Protein AF-A0A3R9VFJ0-F1 (afdb_monomer_lite)

Sequence (210 aa):
MTQPAAAETGGPAPVPAGSPEPDPDGTTTRTDESHAVPMAVGMVMALTGASARTARAIVSATAATAGLSVPEVAHTLVTRGLPVTGRVGRALRQSVRLARSTPGGAPVPVLRLAPDRGYTAKVLDRFLACHAVAATTPSDEEAQRALDDAAYTLCVLMARRTPKEAVRAARRYLAATQAPDPGPGRDPGRAAEPASAPAPAPAPVSAPRP

Secondary structure (DSSP, 8-state):
---------------------------HHHHHHHHHHHHHHHHHHHHH---HHHHHHHHHHHHHHHT--HHHHHHHHHHH-SS--SHHHHHHHHHHHHHHH---S--------PPPHHHHHHHHHHHHHHHHHHHH-TT-HHHHHHHHHHHHHHHHHTT-SSHHHHHHHHHHHHHTT-SPP--S---S--------PPPPPPP-------

Foldseek 3Di:
DDDDDDDDDDDDDDDDDDPPDPPPPPDPVVVVLVVLLVVQLVLQCVVQVDDSVLSNVLLCQLCVQLVHDSSVLSSQCVPVPPPPPDSSNVSSVVSSVVSVVDPDDDDPPPVPCQDDLVVLVVLLVQLVVLVVVCVVPVPPPVSVVSNVVSLVVLCVNQVHPGSVVSSVSSVVSNVVVVPDPPPPDPDPPDDDDDDDDDDDDDDDDDDDDD

pLDDT: mean 74.46, std 18.93, range [37.84, 98.25]

Structure (mmCIF, N/CA/C/O backbone):
data_AF-A0A3R9VFJ0-F1
#
_entry.id   AF-A0A3R9VFJ0-F1
#
loop_
_atom_site.group_PDB
_atom_site.id
_atom_site.type_symbol
_atom_site.label_atom_id
_atom_site.label_alt_id
_atom_site.label_comp_id
_atom_site.label_asym_id
_atom_site.label_entity_id
_atom_site.label_seq_id
_atom_site.pdbx_PDB_ins_code
_atom_site.Cartn_x
_atom_site.Cartn_y
_atom_site.Cartn_z
_atom_site.occupancy
_atom_site.B_iso_or_equiv
_atom_site.auth_seq_id
_atom_site.auth_comp_id
_atom_site.auth_asym_id
_atom_site.auth_atom_id
_atom_site.pdbx_PDB_model_num
ATOM 1 N N . MET A 1 1 ? 17.866 55.057 82.221 1.00 48.56 1 MET A N 1
ATOM 2 C CA . MET A 1 1 ? 17.294 55.446 80.916 1.00 48.56 1 MET A CA 1
ATOM 3 C C . MET A 1 1 ? 16.173 54.454 80.617 1.00 48.56 1 MET A C 1
ATOM 5 O O . MET A 1 1 ? 16.473 53.315 80.315 1.00 48.56 1 MET A O 1
ATOM 9 N N . THR A 1 2 ? 14.967 54.682 81.143 1.00 50.06 2 THR A N 1
ATOM 10 C CA . THR A 1 2 ? 13.848 55.427 80.516 1.00 50.06 2 THR A CA 1
ATOM 11 C C . THR A 1 2 ? 12.911 54.473 79.752 1.00 50.06 2 THR A C 1
ATOM 13 O O . THR A 1 2 ? 13.185 54.101 78.620 1.00 50.06 2 THR A O 1
ATOM 16 N N . GLN A 1 3 ? 11.815 54.077 80.416 1.00 56.06 3 GLN A N 1
ATOM 17 C CA . GLN A 1 3 ? 10.490 53.778 79.820 1.00 56.06 3 GLN A CA 1
ATOM 18 C C . GLN A 1 3 ? 9.937 55.064 79.134 1.00 56.06 3 GLN A C 1
ATOM 20 O O . GLN A 1 3 ? 10.464 56.116 79.506 1.00 56.06 3 GLN A O 1
ATOM 25 N N . PRO A 1 4 ? 8.879 55.097 78.269 1.00 67.94 4 PRO A N 1
ATOM 26 C CA . PRO A 1 4 ? 7.647 54.274 78.336 1.00 67.94 4 PRO A CA 1
ATOM 27 C C . PRO A 1 4 ? 6.862 54.019 77.003 1.00 67.94 4 PRO A C 1
ATOM 29 O O . PRO A 1 4 ? 7.275 54.462 75.940 1.00 67.94 4 PRO A O 1
ATOM 32 N N . ALA A 1 5 ? 5.676 53.386 77.155 1.00 48.16 5 ALA A N 1
ATOM 33 C CA . ALA A 1 5 ? 4.382 53.630 76.461 1.00 48.16 5 ALA A CA 1
ATOM 34 C C . ALA A 1 5 ? 4.267 53.344 74.938 1.00 48.16 5 ALA A C 1
ATOM 36 O O . ALA A 1 5 ? 5.236 53.448 74.210 1.00 48.16 5 ALA A O 1
ATOM 37 N N . ALA A 1 6 ? 3.132 52.978 74.333 1.00 50.66 6 ALA A N 1
ATOM 38 C CA . ALA A 1 6 ? 1.708 52.921 74.685 1.00 50.66 6 ALA A CA 1
ATOM 39 C C . ALA A 1 6 ? 1.073 51.820 73.791 1.00 50.66 6 ALA A C 1
ATOM 41 O O . ALA A 1 6 ? 1.537 51.596 72.678 1.00 50.66 6 ALA A O 1
ATOM 42 N N . ALA A 1 7 ? 0.189 50.960 74.299 1.00 50.66 7 ALA A N 1
ATOM 43 C CA . ALA A 1 7 ? -1.266 51.051 74.124 1.00 50.66 7 ALA A CA 1
ATOM 44 C C . ALA A 1 7 ? -1.720 51.420 72.701 1.00 50.66 7 ALA A C 1
ATOM 46 O O . ALA A 1 7 ? -1.638 52.585 72.346 1.00 50.66 7 ALA A O 1
ATOM 47 N N . GLU A 1 8 ? -2.310 50.466 71.971 1.00 52.78 8 GLU A N 1
ATOM 48 C CA . GLU A 1 8 ? -3.532 50.739 71.208 1.00 52.78 8 GLU A CA 1
ATOM 49 C C . GLU A 1 8 ? -4.461 49.522 71.175 1.00 52.78 8 GLU A C 1
ATOM 51 O O . GLU A 1 8 ? -4.081 48.372 70.953 1.00 52.78 8 GLU A O 1
ATOM 56 N N . THR A 1 9 ? -5.705 49.859 71.469 1.00 54.72 9 THR A N 1
ATOM 57 C CA . THR A 1 9 ? -6.919 49.068 71.535 1.00 54.72 9 THR A CA 1
ATOM 58 C C . THR A 1 9 ? -7.467 48.896 70.120 1.00 54.72 9 THR A C 1
ATOM 60 O O . THR A 1 9 ? -7.713 49.886 69.441 1.00 54.72 9 THR A O 1
ATOM 63 N N . GLY A 1 10 ? -7.726 47.666 69.680 1.00 57.19 10 GLY A N 1
ATOM 64 C CA . GLY A 1 10 ? -8.420 47.397 68.418 1.00 57.19 10 GLY A CA 1
ATOM 65 C C . GLY A 1 10 ? -9.289 46.158 68.560 1.00 57.19 10 GLY A C 1
ATOM 66 O O . GLY A 1 10 ? -8.779 45.043 68.548 1.00 57.19 10 GLY A O 1
ATOM 67 N N . GLY A 1 11 ? -10.587 46.362 68.789 1.00 56.41 11 GLY A N 1
ATOM 68 C CA . GLY A 1 11 ? -11.561 45.294 69.009 1.00 56.41 11 GLY A CA 1
ATOM 69 C C . GLY A 1 11 ? -11.794 44.392 67.785 1.00 56.41 11 GLY A C 1
ATOM 70 O O . GLY A 1 11 ? -11.391 44.729 66.671 1.00 56.41 11 GLY A O 1
ATOM 71 N N . PRO A 1 12 ? -12.468 43.243 67.975 1.00 61.03 12 PRO A N 1
ATOM 72 C CA . PRO A 1 12 ? -12.798 42.328 66.890 1.00 61.03 12 PRO A CA 1
ATOM 73 C C . PRO A 1 12 ? -13.878 42.934 65.984 1.00 61.03 12 PRO A C 1
ATOM 75 O O . PRO A 1 12 ? -15.031 43.094 66.386 1.00 61.03 12 PRO A O 1
ATOM 78 N N . ALA A 1 13 ? -13.496 43.267 64.752 1.00 55.44 13 ALA A N 1
ATOM 79 C CA . ALA A 1 13 ? -14.432 43.598 63.686 1.00 55.44 13 ALA A CA 1
ATOM 80 C C . ALA A 1 13 ? -15.029 42.308 63.077 1.00 55.44 13 ALA A C 1
ATOM 82 O O . ALA A 1 13 ? -14.357 41.275 63.029 1.00 55.44 13 ALA A O 1
ATOM 83 N N . PRO A 1 14 ? -16.300 42.355 62.645 1.00 60.31 14 PRO A N 1
ATOM 84 C CA . PRO A 1 14 ? -17.112 41.184 62.349 1.00 60.31 14 PRO A CA 1
ATOM 85 C C . PRO A 1 14 ? -16.726 40.483 61.044 1.00 60.31 14 PRO A C 1
ATOM 87 O O . PRO A 1 14 ? -16.367 41.103 60.047 1.00 60.31 14 PRO A O 1
ATOM 90 N N . VAL A 1 15 ? -16.896 39.163 61.081 1.00 59.97 15 VAL A N 1
ATOM 91 C CA . VAL A 1 15 ? -17.002 38.239 59.947 1.00 59.97 15 VAL A CA 1
ATOM 92 C C . VAL A 1 15 ? -17.854 38.824 58.811 1.00 59.97 15 VAL A C 1
ATOM 94 O O . VAL A 1 15 ? -19.032 39.110 59.032 1.00 59.97 15 VAL A O 1
ATOM 97 N N . PRO A 1 16 ? -17.342 38.871 57.572 1.00 59.44 16 PRO A N 1
ATOM 98 C CA . PRO A 1 16 ? -18.165 38.655 56.401 1.00 59.44 16 PRO A CA 1
ATOM 99 C C . PRO A 1 16 ? -18.181 37.158 56.083 1.00 59.44 16 PRO A C 1
ATOM 101 O O . PRO A 1 16 ? -17.176 36.546 55.720 1.00 59.44 16 PRO A O 1
ATOM 104 N N . ALA A 1 17 ? -19.368 36.587 56.267 1.00 54.91 17 ALA A N 1
ATOM 105 C CA . ALA A 1 17 ? -19.789 35.331 55.680 1.00 54.91 17 ALA A CA 1
ATOM 106 C C . ALA A 1 17 ? -19.496 35.298 54.172 1.00 54.91 17 ALA A C 1
ATOM 108 O O . ALA A 1 17 ? -19.591 36.319 53.490 1.00 54.91 17 ALA A O 1
ATOM 109 N N . GLY A 1 18 ? -19.202 34.104 53.661 1.00 46.88 18 GLY A N 1
ATOM 110 C CA . GLY A 1 18 ? -19.127 33.855 52.225 1.00 46.88 18 GLY A CA 1
ATOM 111 C C . GLY A 1 18 ? -17.820 33.225 51.771 1.00 46.88 18 GLY A C 1
ATOM 112 O O . GLY A 1 18 ? -17.218 33.685 50.805 1.00 46.88 18 GLY A O 1
ATOM 113 N N . SER A 1 19 ? -17.390 32.133 52.409 1.00 46.66 19 SER A N 1
ATOM 114 C CA . SER A 1 19 ? -16.756 31.091 51.601 1.00 46.66 19 SER A CA 1
ATOM 115 C C . SER A 1 19 ? -17.804 30.646 50.576 1.00 46.66 19 SER A C 1
ATOM 117 O O . SER A 1 19 ? -18.921 30.343 50.997 1.00 46.66 19 SER A O 1
ATOM 119 N N . PRO A 1 20 ? -17.512 30.638 49.265 1.00 54.94 20 PRO A N 1
ATOM 120 C CA . PRO A 1 20 ? -18.388 29.970 48.322 1.00 54.94 20 PRO A CA 1
ATOM 121 C C . PRO A 1 20 ? -18.391 28.492 48.708 1.00 54.94 20 PRO A C 1
ATOM 123 O O . PRO A 1 20 ? -17.398 27.787 48.522 1.00 54.94 20 PRO A O 1
ATOM 126 N N . GLU A 1 21 ? -19.486 28.055 49.327 1.00 48.69 21 GLU A N 1
ATOM 127 C CA . GLU A 1 21 ? -19.846 26.647 49.354 1.00 48.69 21 GLU A CA 1
ATOM 128 C C . GLU A 1 21 ? -19.760 26.150 47.905 1.00 48.69 21 GLU A C 1
ATOM 130 O O . GLU A 1 21 ? -20.371 26.756 47.019 1.00 48.69 21 GLU A O 1
ATOM 135 N N . PRO A 1 22 ? -18.963 25.112 47.611 1.00 59.72 22 PRO A N 1
ATOM 136 C CA . PRO A 1 22 ? -19.085 24.440 46.336 1.00 59.72 22 PRO A CA 1
ATOM 137 C C . PRO A 1 22 ? -20.481 23.825 46.299 1.00 59.72 22 PRO A C 1
ATOM 139 O O . PRO A 1 22 ? -20.759 22.897 47.056 1.00 59.72 22 PRO A O 1
ATOM 142 N N . ASP A 1 23 ? -21.340 24.375 45.440 1.00 49.53 23 ASP A N 1
ATOM 143 C CA . ASP A 1 23 ? -22.635 23.805 45.077 1.00 49.53 23 ASP A CA 1
ATOM 144 C C . ASP A 1 23 ? -22.501 22.275 44.926 1.00 49.53 23 ASP A C 1
ATOM 146 O O . ASP A 1 23 ? -21.782 21.810 44.032 1.00 49.53 23 ASP A O 1
ATOM 150 N N . PRO A 1 24 ? -23.162 21.465 45.774 1.00 60.94 24 PRO A N 1
ATOM 151 C CA . PRO A 1 24 ? -23.174 20.013 45.624 1.00 60.94 24 PRO A CA 1
ATOM 152 C C . PRO A 1 24 ? -24.116 19.548 44.498 1.00 60.94 24 PRO A C 1
ATOM 154 O O . PRO A 1 24 ? -24.193 18.350 44.215 1.00 60.94 24 PRO A O 1
ATOM 157 N N . ASP A 1 25 ? -24.782 20.470 43.799 1.00 44.66 25 ASP A N 1
ATOM 158 C CA . ASP A 1 25 ? -25.717 20.167 42.718 1.00 44.66 25 ASP A CA 1
ATOM 159 C C . ASP A 1 25 ? -25.021 20.019 41.355 1.00 44.66 25 ASP A C 1
ATOM 161 O O . ASP A 1 25 ? -25.136 20.841 40.445 1.00 44.66 25 ASP A O 1
ATOM 165 N N . GLY A 1 26 ? -24.297 18.900 41.246 1.00 52.97 26 GLY A N 1
ATOM 166 C CA . GLY A 1 26 ? -24.123 17.960 40.121 1.00 52.97 26 GLY A CA 1
ATOM 167 C C . GLY A 1 26 ? -24.659 18.244 38.706 1.00 52.97 26 GLY A C 1
ATOM 168 O O . GLY A 1 26 ? -25.062 17.294 38.032 1.00 52.97 26 GLY A O 1
ATOM 169 N N . THR A 1 27 ? -24.660 19.481 38.208 1.00 46.84 27 THR A N 1
ATOM 170 C CA . THR A 1 27 ? -25.335 19.816 36.938 1.00 46.84 27 THR A CA 1
ATOM 171 C C . THR A 1 27 ? -24.394 20.359 35.860 1.00 46.84 27 THR A C 1
ATOM 173 O O . THR A 1 27 ? -24.735 20.320 34.680 1.00 46.84 27 THR A O 1
ATOM 176 N N . THR A 1 28 ? -23.171 20.775 36.202 1.00 49.16 28 THR A N 1
ATOM 177 C CA . THR A 1 28 ? -22.190 21.257 35.209 1.00 49.16 28 THR A CA 1
ATOM 178 C C . THR A 1 28 ? -21.452 20.133 34.478 1.00 49.16 28 THR A C 1
ATOM 180 O O . THR A 1 28 ? -21.031 20.328 33.340 1.00 49.16 28 THR A O 1
ATOM 183 N N . THR A 1 29 ? -21.362 18.929 35.048 1.00 53.34 29 THR A N 1
ATOM 184 C CA . THR A 1 29 ? -20.738 17.767 34.385 1.00 53.34 29 THR A CA 1
ATOM 185 C C . THR A 1 29 ? -21.619 17.152 33.297 1.00 53.34 29 THR A C 1
ATOM 187 O O . THR A 1 29 ? -21.110 16.613 32.316 1.00 53.34 29 THR A O 1
ATOM 190 N N . ARG A 1 30 ? -22.949 17.265 33.411 1.00 50.62 30 ARG A N 1
ATOM 191 C CA . ARG A 1 30 ? -23.882 16.548 32.527 1.00 50.62 30 ARG A CA 1
ATOM 192 C C . ARG A 1 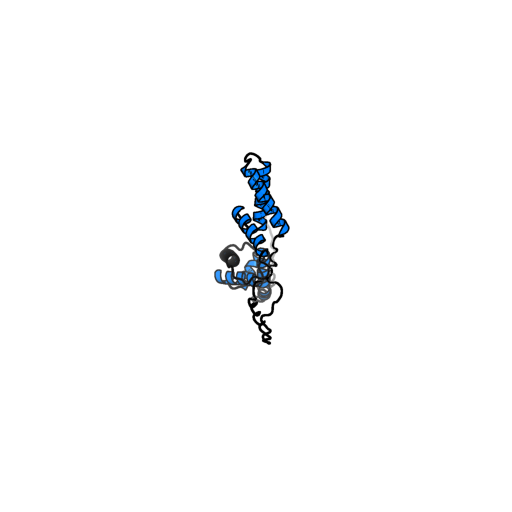30 ? -23.865 17.052 31.083 1.00 50.62 30 ARG A C 1
ATOM 194 O O . ARG A 1 30 ? -24.036 16.268 30.151 1.00 50.62 30 ARG A O 1
ATOM 201 N N . THR A 1 31 ? -23.659 18.351 30.889 1.00 53.34 31 THR A N 1
ATOM 202 C CA . THR A 1 31 ? -23.607 18.955 29.549 1.00 53.34 31 THR A CA 1
ATOM 203 C C . THR A 1 31 ? -22.264 18.675 28.871 1.00 53.34 31 THR A C 1
ATOM 205 O O . THR A 1 31 ? -22.230 18.444 27.663 1.00 53.34 31 THR A O 1
ATOM 208 N N . ASP A 1 32 ? -21.176 18.601 29.645 1.00 59.62 32 ASP A N 1
ATOM 209 C CA . ASP A 1 32 ? -19.831 18.293 29.142 1.00 59.62 32 ASP A CA 1
ATOM 210 C C . ASP A 1 32 ? -19.709 16.812 28.715 1.00 59.62 32 ASP A C 1
ATOM 212 O O . ASP A 1 32 ? -19.216 16.487 27.631 1.00 59.62 32 ASP A O 1
ATOM 216 N N . GLU A 1 33 ? -20.312 15.891 29.480 1.00 62.66 33 GLU A N 1
ATOM 217 C CA . GLU A 1 33 ? -20.389 14.465 29.119 1.00 62.66 33 GLU A CA 1
ATOM 218 C C . GLU A 1 33 ? -21.154 14.211 27.810 1.00 62.66 33 GLU A C 1
ATOM 220 O O . GLU A 1 33 ? -20.795 13.317 27.035 1.00 62.66 33 GLU A O 1
ATOM 225 N N . SER A 1 34 ? -22.179 15.024 27.531 1.00 73.50 34 SER A N 1
ATOM 226 C CA . SER A 1 34 ? -23.024 14.893 26.338 1.00 73.50 34 SER A CA 1
ATOM 227 C C . SER A 1 34 ? -22.254 15.190 25.039 1.00 73.50 34 SER A C 1
ATOM 229 O O . SER A 1 34 ? -22.509 14.581 23.996 1.00 73.50 34 SER A O 1
ATOM 231 N N . HIS A 1 35 ? -21.245 16.066 25.101 1.00 83.31 35 HIS A N 1
ATOM 232 C CA . HIS A 1 35 ? -20.381 16.403 23.963 1.00 83.31 35 HIS A CA 1
ATOM 233 C C . HIS A 1 35 ? -19.084 15.581 23.908 1.00 83.31 35 HIS A C 1
ATOM 235 O O . HIS A 1 35 ? -18.479 15.457 22.836 1.00 83.31 35 HIS A O 1
ATOM 241 N N . ALA A 1 36 ? -18.680 14.950 25.012 1.00 87.31 36 ALA A N 1
ATOM 242 C CA . ALA A 1 36 ? -17.445 14.174 25.082 1.00 87.31 36 ALA A CA 1
ATOM 243 C C . ALA A 1 36 ? -17.421 12.996 24.092 1.00 87.31 36 ALA A C 1
ATOM 245 O O . ALA A 1 36 ? -16.428 12.784 23.395 1.00 87.31 36 ALA A O 1
ATOM 246 N N . VAL A 1 37 ? -18.519 12.239 23.977 1.00 88.19 37 VAL A N 1
ATOM 247 C CA . VAL A 1 37 ? -18.609 11.069 23.081 1.00 88.19 37 VAL A CA 1
ATOM 248 C C . VAL A 1 37 ? -18.442 11.439 21.600 1.00 88.19 37 VAL A C 1
ATOM 250 O O . VAL A 1 37 ? -17.581 10.840 20.947 1.00 88.19 37 VAL A O 1
ATOM 253 N N . PRO A 1 38 ? -19.197 12.397 21.025 1.00 91.81 38 PRO A N 1
ATOM 254 C CA . PRO A 1 38 ? -18.993 12.787 19.632 1.00 91.81 38 PRO A CA 1
ATOM 255 C C . PRO A 1 38 ? -17.597 13.378 19.373 1.00 91.81 38 PRO A C 1
ATOM 257 O O . PRO A 1 38 ? -17.013 13.075 18.331 1.00 91.81 38 PRO A O 1
ATOM 260 N N . MET A 1 39 ? -17.014 14.128 20.317 1.00 89.12 39 MET A N 1
ATOM 261 C CA . MET A 1 39 ? -15.645 14.647 20.186 1.00 89.12 39 MET A CA 1
ATOM 262 C C . MET A 1 39 ? -14.587 13.538 20.203 1.00 89.12 39 MET A C 1
ATOM 264 O O . MET A 1 39 ? -13.715 13.502 19.333 1.00 89.12 39 MET A O 1
ATOM 268 N N . ALA A 1 40 ? -14.694 12.577 21.124 1.00 88.81 40 ALA A N 1
ATOM 269 C CA . ALA A 1 40 ? -13.799 11.424 21.182 1.00 88.81 40 ALA A CA 1
ATOM 270 C C . ALA A 1 40 ? -13.891 10.564 19.911 1.00 88.81 40 ALA A C 1
ATOM 272 O O . ALA A 1 40 ? -12.871 10.126 19.377 1.00 88.81 40 ALA A O 1
ATOM 273 N N . VAL A 1 41 ? -15.102 10.362 19.379 1.00 90.00 41 VAL A N 1
ATOM 274 C CA . VAL A 1 41 ? -15.313 9.690 18.088 1.00 90.00 41 VAL A CA 1
ATOM 275 C C . VAL A 1 41 ? -14.619 10.461 16.962 1.00 90.00 41 VAL A C 1
ATOM 277 O O . VAL A 1 41 ? -13.901 9.843 16.177 1.00 90.00 41 VAL A O 1
ATOM 280 N N . GLY A 1 42 ? -14.763 11.789 16.912 1.00 87.50 42 GLY A N 1
ATOM 281 C CA . GLY A 1 42 ? -14.086 12.648 15.935 1.00 87.50 42 GLY A CA 1
ATOM 282 C C . GLY A 1 42 ? -12.558 12.555 16.003 1.00 87.50 42 GLY A C 1
ATOM 283 O O . GLY A 1 42 ? -11.907 12.372 14.974 1.00 87.50 42 GLY A O 1
ATOM 284 N N . MET A 1 43 ? -11.977 12.574 17.205 1.00 89.44 43 MET A N 1
ATOM 285 C CA . MET A 1 43 ? -10.534 12.384 17.406 1.00 89.44 43 MET A CA 1
ATOM 286 C C . MET A 1 43 ? -10.055 11.013 16.913 1.00 89.44 43 MET A C 1
ATOM 288 O O . MET A 1 43 ? -9.048 10.914 16.210 1.00 89.44 43 MET A O 1
ATOM 292 N N . VAL A 1 44 ? -10.787 9.941 17.234 1.00 84.81 44 VAL A N 1
ATOM 293 C CA . VAL A 1 44 ? -10.450 8.588 16.764 1.00 84.81 44 VAL A CA 1
ATOM 294 C C . VAL A 1 44 ? -10.546 8.502 15.240 1.00 84.81 44 VAL A C 1
ATOM 296 O O . VAL A 1 44 ? -9.670 7.898 14.619 1.00 84.81 44 VAL A O 1
ATOM 299 N N . MET A 1 45 ? -11.552 9.124 14.618 1.00 91.06 45 MET A N 1
ATOM 300 C CA . MET A 1 45 ? -11.664 9.198 13.156 1.00 91.06 45 MET A CA 1
ATOM 301 C C . MET A 1 45 ? -10.454 9.900 12.535 1.00 91.06 45 MET A C 1
ATOM 303 O O . MET A 1 45 ? -9.827 9.329 11.645 1.00 91.06 45 MET A O 1
ATOM 307 N N . ALA A 1 46 ? -10.081 11.081 13.038 1.00 81.06 46 ALA A N 1
ATOM 308 C CA . ALA A 1 46 ? -8.951 11.855 12.522 1.00 81.06 46 ALA A CA 1
ATOM 309 C C . ALA A 1 46 ? -7.627 11.072 12.573 1.00 81.06 46 ALA A C 1
ATOM 311 O O . ALA A 1 46 ? -6.825 11.134 11.646 1.00 81.06 46 ALA A O 1
ATOM 312 N N . LEU A 1 47 ? -7.417 10.280 13.626 1.00 80.38 47 LEU A N 1
ATOM 313 C CA . LEU A 1 47 ? -6.173 9.531 13.830 1.00 80.38 47 LEU A CA 1
ATOM 314 C C . LEU A 1 47 ? -6.114 8.190 13.097 1.00 80.38 47 LEU A C 1
ATOM 316 O O . LEU A 1 47 ? -5.032 7.655 12.850 1.00 80.38 47 LEU A O 1
ATOM 320 N N . THR A 1 48 ? -7.267 7.593 12.807 1.00 77.94 48 THR A N 1
ATOM 321 C CA . THR A 1 48 ? -7.327 6.242 12.235 1.00 77.94 48 THR A CA 1
ATOM 322 C C . THR A 1 48 ? -7.779 6.216 10.783 1.00 77.94 48 THR A C 1
ATOM 324 O O . THR A 1 48 ? -7.583 5.190 10.134 1.00 77.94 48 THR A O 1
ATOM 327 N N . GLY A 1 49 ? -8.384 7.298 10.282 1.00 77.62 49 GLY A N 1
ATOM 328 C CA . GLY A 1 49 ? -9.079 7.330 8.994 1.00 77.62 49 GLY A CA 1
ATOM 329 C C . GLY A 1 49 ? -10.346 6.464 8.967 1.00 77.62 49 GLY A C 1
ATOM 330 O O . GLY A 1 49 ? -10.868 6.170 7.895 1.00 77.62 49 GLY A O 1
ATOM 331 N N . ALA A 1 50 ? -10.821 5.994 10.125 1.00 80.31 50 ALA A N 1
ATOM 332 C CA . ALA A 1 50 ? -11.962 5.094 10.208 1.00 80.31 50 ALA A CA 1
ATOM 333 C C . ALA A 1 50 ? -13.301 5.843 10.106 1.00 80.31 50 ALA A C 1
ATOM 335 O O . ALA A 1 50 ? -13.404 7.029 10.414 1.00 80.31 50 ALA A O 1
ATOM 336 N N . SER A 1 51 ? -14.361 5.124 9.722 1.00 83.12 51 SER A N 1
ATOM 337 C CA . SER A 1 51 ? -15.725 5.668 9.733 1.00 83.12 51 SER A CA 1
ATOM 338 C C . SER A 1 51 ? -16.201 5.988 11.157 1.00 83.12 51 SER A C 1
ATOM 340 O O . SER A 1 51 ? -15.751 5.360 12.117 1.00 83.12 51 SER A O 1
ATOM 342 N N . ALA A 1 52 ? -17.193 6.874 11.305 1.00 84.38 52 ALA A N 1
ATOM 343 C CA . ALA A 1 52 ? -17.809 7.175 12.603 1.00 84.38 52 ALA A CA 1
ATOM 344 C C . ALA A 1 52 ? -18.355 5.923 13.315 1.00 84.38 52 ALA A C 1
ATOM 346 O O . ALA A 1 52 ? -18.248 5.801 14.534 1.00 84.38 52 ALA A O 1
ATOM 347 N N . ARG A 1 53 ? -18.898 4.954 12.561 1.00 82.62 53 ARG A N 1
ATOM 348 C CA . ARG A 1 53 ? -19.379 3.674 13.109 1.00 82.62 53 ARG A CA 1
ATOM 349 C C . ARG A 1 53 ? -18.227 2.855 13.693 1.00 82.62 53 ARG A C 1
ATOM 351 O O . ARG A 1 53 ? -18.335 2.357 14.809 1.00 82.62 53 ARG A O 1
ATOM 358 N N . THR A 1 54 ? -17.120 2.749 12.961 1.00 78.06 54 THR A N 1
ATOM 359 C CA . THR A 1 54 ? -15.913 2.042 13.411 1.00 78.06 54 THR A CA 1
ATOM 360 C C . THR A 1 54 ? -15.268 2.748 14.601 1.00 78.06 54 THR A C 1
ATOM 362 O O . THR A 1 54 ? -14.880 2.092 15.561 1.00 78.06 54 THR A O 1
ATOM 365 N N . ALA A 1 55 ? -15.204 4.079 14.583 1.00 83.56 55 ALA A N 1
ATOM 366 C CA . ALA A 1 55 ? -14.686 4.873 15.689 1.00 83.56 55 ALA A CA 1
ATOM 367 C C . ALA A 1 55 ? -15.530 4.695 16.963 1.00 83.56 55 ALA A C 1
ATOM 369 O O . ALA A 1 55 ? -14.966 4.448 18.025 1.00 83.56 55 ALA A O 1
ATOM 370 N N . ARG A 1 56 ? -16.868 4.697 16.861 1.00 88.94 56 ARG A N 1
ATOM 371 C CA . ARG A 1 56 ? -17.763 4.350 17.983 1.00 88.94 56 ARG A CA 1
ATOM 372 C C . ARG A 1 56 ? -17.481 2.949 18.520 1.00 88.94 56 ARG A C 1
ATOM 374 O O . ARG A 1 56 ? -17.315 2.794 19.723 1.00 88.94 56 ARG A O 1
ATOM 381 N N . ALA A 1 57 ? -17.351 1.954 17.640 1.00 85.50 57 ALA A N 1
ATOM 382 C CA . ALA A 1 57 ? -17.031 0.586 18.046 1.00 85.50 57 ALA A CA 1
ATOM 383 C C . ALA A 1 57 ? -15.675 0.489 18.770 1.00 85.50 57 ALA A C 1
ATOM 385 O O . ALA A 1 57 ? -15.568 -0.207 19.776 1.00 85.50 57 ALA A O 1
ATOM 386 N N . ILE A 1 58 ? -14.657 1.225 18.311 1.00 85.38 58 ILE A N 1
ATOM 387 C CA . ILE A 1 58 ? -13.345 1.303 18.970 1.00 85.38 58 ILE A CA 1
ATOM 388 C C . ILE A 1 58 ? -13.472 1.921 20.368 1.00 85.38 58 ILE A C 1
ATOM 390 O O . ILE A 1 58 ? -12.900 1.381 21.316 1.00 85.38 58 ILE A O 1
ATOM 394 N N . VAL A 1 59 ? -14.222 3.018 20.522 1.00 87.31 59 VAL A N 1
ATOM 395 C CA . VAL A 1 59 ? -14.442 3.662 21.829 1.00 87.31 59 VAL A CA 1
ATOM 396 C C . VAL A 1 59 ? -15.197 2.719 22.775 1.00 87.31 59 VAL A C 1
ATOM 398 O O . VAL A 1 59 ? -14.748 2.507 23.899 1.00 87.31 59 VAL A O 1
ATOM 401 N N . SER A 1 60 ? -16.269 2.069 22.314 1.00 87.94 60 SER A N 1
ATOM 402 C CA . SER A 1 60 ? -17.029 1.094 23.110 1.00 87.94 60 SER A CA 1
ATOM 403 C C . SER A 1 60 ? -16.192 -0.120 23.525 1.00 87.94 60 SER A C 1
ATOM 405 O O . SER A 1 60 ? -16.222 -0.515 24.687 1.00 87.94 60 SER A O 1
ATOM 407 N N . ALA A 1 61 ? -15.393 -0.684 22.615 1.00 81.31 61 ALA A N 1
ATOM 408 C CA . ALA A 1 61 ? -14.494 -1.796 22.927 1.00 81.31 61 ALA A CA 1
ATOM 409 C C . ALA A 1 61 ? -13.397 -1.389 23.925 1.00 81.31 61 ALA A C 1
ATOM 411 O O . ALA A 1 61 ? -13.017 -2.167 24.802 1.00 81.31 61 ALA A O 1
ATOM 412 N N . THR A 1 62 ? -12.911 -0.150 23.824 1.00 85.44 62 THR A N 1
ATOM 413 C CA . THR A 1 62 ? -11.942 0.420 24.768 1.00 85.44 62 THR A CA 1
ATOM 414 C C . THR A 1 62 ? -12.544 0.553 26.163 1.00 85.44 62 THR A C 1
ATOM 416 O O . THR A 1 62 ? -11.899 0.150 27.127 1.00 85.44 62 THR A O 1
ATOM 419 N N . ALA A 1 63 ? -13.780 1.048 26.265 1.00 87.50 63 ALA A N 1
ATOM 420 C CA . ALA A 1 63 ? -14.527 1.140 27.518 1.00 87.50 63 ALA A CA 1
ATOM 421 C C . ALA A 1 63 ? -14.718 -0.236 28.169 1.00 87.50 63 ALA A C 1
ATOM 423 O O . ALA A 1 63 ? -14.302 -0.437 29.310 1.00 87.50 63 ALA A O 1
ATOM 424 N N . ALA A 1 64 ? -15.190 -1.221 27.397 1.00 84.88 64 ALA A N 1
ATOM 425 C CA . ALA A 1 64 ? -15.350 -2.597 27.865 1.00 84.88 64 ALA A CA 1
ATOM 426 C C . ALA A 1 64 ? -14.029 -3.206 28.372 1.00 84.88 64 ALA A C 1
ATOM 428 O O . ALA A 1 64 ? -13.986 -3.800 29.445 1.00 84.88 64 ALA A O 1
ATOM 429 N N . THR A 1 65 ? -12.929 -3.010 27.640 1.00 80.44 65 THR A N 1
ATOM 430 C CA . THR A 1 65 ? -11.607 -3.546 28.018 1.00 80.44 65 THR A CA 1
ATOM 431 C C . THR A 1 65 ? -11.012 -2.825 29.234 1.00 80.44 65 THR A C 1
ATOM 433 O O . THR A 1 65 ? -10.260 -3.417 30.007 1.00 80.44 65 THR A O 1
ATOM 436 N N . ALA A 1 66 ? -11.321 -1.539 29.412 1.00 82.44 66 ALA A N 1
ATOM 437 C CA . ALA A 1 66 ? -10.861 -0.744 30.546 1.00 82.44 66 ALA A CA 1
ATOM 438 C C . ALA A 1 66 ? -11.716 -0.936 31.812 1.00 82.44 66 ALA A C 1
ATOM 440 O O . ALA A 1 66 ? -11.281 -0.505 32.879 1.00 82.44 66 ALA A O 1
ATOM 441 N N . GLY A 1 67 ? -12.888 -1.577 31.701 1.00 84.88 67 GLY A N 1
ATOM 442 C CA . GLY A 1 67 ? -13.868 -1.677 32.784 1.00 84.88 67 GLY A CA 1
ATOM 443 C C . GLY A 1 67 ? -14.504 -0.329 33.134 1.00 84.88 67 GLY A C 1
ATOM 444 O O . GLY A 1 67 ? -14.830 -0.100 34.292 1.00 84.88 67 GLY A O 1
ATOM 445 N N . LEU A 1 68 ? -14.615 0.571 32.154 1.00 88.38 68 LEU A N 1
ATOM 446 C CA . LEU A 1 68 ? -15.170 1.918 32.303 1.00 88.38 68 LEU A CA 1
ATOM 447 C C . LEU A 1 68 ? -16.404 2.079 31.419 1.00 88.38 68 LEU A C 1
ATOM 449 O O . LEU A 1 68 ? -16.598 1.332 30.455 1.00 88.38 68 LEU A O 1
ATOM 453 N N . SER A 1 69 ? -17.217 3.088 31.704 1.00 89.31 69 SER A N 1
ATOM 454 C CA . SER A 1 69 ? -18.300 3.484 30.814 1.00 89.31 69 SER A CA 1
ATOM 455 C C . SER A 1 69 ? -17.770 4.232 29.578 1.00 89.31 69 SER A C 1
ATOM 457 O O . SER A 1 69 ? -16.679 4.809 29.560 1.00 89.31 69 SER A O 1
ATOM 459 N N . VAL A 1 70 ? -18.556 4.218 28.498 1.00 87.50 70 VAL A N 1
ATOM 460 C CA . VAL A 1 70 ? -18.258 4.961 27.261 1.00 87.50 70 VAL A CA 1
ATOM 461 C C . VAL A 1 70 ? -18.077 6.474 27.487 1.00 87.50 70 VAL A C 1
ATOM 463 O O . VAL A 1 70 ? -17.094 7.001 26.958 1.00 87.50 70 VAL A O 1
ATOM 466 N N . PRO A 1 71 ? -18.950 7.187 28.234 1.00 89.62 71 PRO A N 1
ATOM 467 C CA . PRO A 1 71 ? -18.758 8.616 28.486 1.00 89.62 71 PRO A CA 1
ATOM 468 C C . PRO A 1 71 ? -17.497 8.907 29.308 1.00 89.62 71 PRO A C 1
ATOM 470 O O . PRO A 1 71 ? -16.773 9.834 28.961 1.00 89.62 71 PRO A O 1
ATOM 473 N N . GLU A 1 72 ? -17.147 8.079 30.299 1.00 85.31 72 GLU A N 1
ATOM 474 C CA . GLU A 1 72 ? -15.899 8.246 31.063 1.00 85.31 72 GLU A CA 1
ATOM 475 C C . GLU A 1 72 ? -14.664 8.114 30.165 1.00 85.31 72 GLU A C 1
ATOM 477 O O . GLU A 1 72 ? -13.757 8.949 30.206 1.00 85.31 72 GLU A O 1
ATOM 482 N N . VAL A 1 73 ? -14.626 7.101 29.291 1.00 85.38 73 VAL A N 1
ATOM 483 C CA . VAL A 1 73 ? -13.531 6.958 28.319 1.00 85.38 73 VAL A CA 1
ATOM 484 C C . VAL A 1 73 ? -13.494 8.142 27.358 1.00 85.38 73 VAL A C 1
ATOM 486 O O . VAL A 1 73 ? -12.417 8.676 27.099 1.00 85.38 73 VAL A O 1
ATOM 489 N N . ALA A 1 74 ? -14.642 8.587 26.854 1.00 88.88 74 ALA A N 1
ATOM 490 C CA . ALA A 1 74 ? -14.712 9.726 25.950 1.00 88.88 74 ALA A CA 1
ATOM 491 C C . ALA A 1 74 ? -14.210 11.020 26.607 1.00 88.88 74 ALA A C 1
ATOM 493 O O . ALA A 1 74 ? -13.367 11.709 26.035 1.00 88.88 74 ALA A O 1
ATOM 494 N N . HIS A 1 75 ? -14.644 11.296 27.835 1.00 87.44 75 HIS A N 1
ATOM 495 C CA . HIS A 1 75 ? -14.189 12.437 28.618 1.00 87.44 75 HIS A CA 1
ATOM 496 C C . HIS A 1 75 ? -12.675 12.375 28.856 1.00 87.44 75 HIS A C 1
ATOM 498 O O . HIS A 1 75 ? -11.976 13.366 28.644 1.00 87.44 75 HIS A O 1
ATOM 504 N N . THR A 1 76 ? -12.120 11.203 29.197 1.00 84.62 76 THR A N 1
ATOM 505 C CA . THR A 1 76 ? -10.658 11.058 29.351 1.00 84.62 76 THR A CA 1
ATOM 506 C C . THR A 1 76 ? -9.886 11.280 28.051 1.00 84.62 76 THR A C 1
ATOM 508 O O . THR A 1 76 ? -8.800 11.854 28.095 1.00 84.62 76 THR A O 1
ATOM 511 N N . LEU A 1 77 ? -10.427 10.859 26.902 1.00 83.56 77 LEU A N 1
ATOM 512 C CA . LEU A 1 77 ? -9.806 11.076 25.592 1.00 83.56 77 LEU A CA 1
ATOM 513 C C . LEU A 1 77 ? -9.785 12.556 25.205 1.00 83.56 77 LEU A C 1
ATOM 515 O O . LEU A 1 77 ? -8.783 13.024 24.670 1.00 83.56 77 LEU A O 1
ATOM 519 N N . VAL A 1 78 ? -10.869 13.277 25.489 1.00 86.00 78 VAL A N 1
ATOM 520 C CA . VAL A 1 78 ? -11.011 14.703 25.170 1.00 86.00 78 VAL A CA 1
ATOM 521 C C . VAL A 1 78 ? -10.146 15.569 26.086 1.00 86.00 78 VAL A C 1
ATOM 523 O O . VAL A 1 78 ? -9.404 16.415 25.598 1.00 86.00 78 VAL A O 1
ATOM 526 N N . THR A 1 79 ? -10.199 15.343 27.401 1.00 83.69 79 THR A N 1
ATOM 527 C CA . THR A 1 79 ? -9.551 16.219 28.397 1.00 83.69 79 THR A CA 1
ATOM 528 C C . THR A 1 79 ? -8.046 16.015 28.517 1.00 83.69 79 THR A C 1
ATOM 530 O O . THR A 1 79 ? -7.310 16.979 28.710 1.00 83.69 79 THR A O 1
ATOM 533 N N . ARG A 1 80 ? -7.559 14.772 28.406 1.00 75.81 80 ARG A N 1
ATOM 534 C CA . ARG A 1 80 ? -6.120 14.467 28.515 1.00 75.81 80 ARG A CA 1
ATOM 535 C C . ARG A 1 80 ? -5.416 14.394 27.164 1.00 75.81 80 ARG A C 1
ATOM 537 O O . ARG A 1 80 ? -4.188 14.345 27.130 1.00 75.81 80 ARG A O 1
ATOM 544 N N . GLY A 1 81 ? -6.177 14.370 26.070 1.00 66.31 81 GLY A N 1
ATOM 545 C CA . GLY A 1 81 ? -5.655 14.097 24.739 1.00 66.31 81 GLY A CA 1
ATOM 546 C C . GLY A 1 81 ? -5.027 12.703 24.623 1.00 66.31 81 GLY A C 1
ATOM 547 O O . GLY A 1 81 ? -4.992 11.897 25.558 1.00 66.31 81 GLY A O 1
ATOM 548 N N . LEU A 1 82 ? -4.504 12.400 23.437 1.00 59.44 82 LEU A N 1
ATOM 549 C CA . LEU A 1 82 ? -3.605 11.265 23.243 1.00 59.44 82 LEU A CA 1
ATOM 550 C C . LEU A 1 82 ? -2.152 11.749 23.375 1.00 59.44 82 LEU A C 1
ATOM 552 O O . LEU A 1 82 ? -1.833 12.809 22.843 1.00 59.44 82 LEU A O 1
ATOM 556 N N . PRO A 1 83 ? -1.258 10.978 24.021 1.00 53.50 83 PRO A N 1
ATOM 557 C CA . PRO A 1 83 ? -1.438 9.592 24.445 1.00 53.50 83 PRO A CA 1
ATOM 558 C C . PRO A 1 83 ? -2.027 9.454 25.860 1.00 53.50 83 PRO A C 1
ATOM 560 O O . PRO A 1 83 ? -1.376 9.773 26.849 1.00 53.50 83 PRO A O 1
ATOM 563 N N . VAL A 1 84 ? -3.213 8.844 25.968 1.00 61.06 84 VAL A N 1
ATOM 564 C CA . VAL A 1 84 ? -3.783 8.425 27.255 1.00 61.06 84 VAL A CA 1
ATOM 565 C C . VAL A 1 84 ? -2.822 7.416 27.895 1.00 61.06 84 VAL A C 1
ATOM 567 O O . VAL A 1 84 ? -2.596 6.329 27.355 1.00 61.06 84 VAL A O 1
ATOM 570 N N . THR A 1 85 ? -2.192 7.769 29.013 1.00 57.94 85 THR A N 1
ATOM 571 C CA . THR A 1 85 ? -1.310 6.864 29.761 1.00 57.94 85 THR A CA 1
ATOM 572 C C . THR A 1 85 ? -2.147 5.963 30.681 1.00 57.94 85 THR A C 1
ATOM 574 O O . THR A 1 85 ? -3.225 6.332 31.139 1.00 57.94 85 THR A O 1
ATOM 577 N N . GLY A 1 86 ? -1.705 4.719 30.899 1.00 74.81 86 GLY A N 1
ATOM 578 C CA . GLY A 1 86 ? -2.413 3.743 31.746 1.00 74.81 86 GLY A CA 1
ATOM 579 C C . GLY A 1 86 ? -3.248 2.695 30.992 1.00 74.81 86 GLY A C 1
ATOM 580 O O . GLY A 1 86 ? -2.940 2.325 29.854 1.00 74.81 86 GLY A O 1
ATOM 581 N N . ARG A 1 87 ? -4.278 2.144 31.658 1.00 73.50 87 ARG A N 1
ATOM 582 C CA . ARG A 1 87 ? -5.101 1.027 31.140 1.00 73.50 87 ARG A CA 1
ATOM 583 C C . ARG A 1 87 ? -5.895 1.410 29.886 1.00 73.50 87 ARG A C 1
ATOM 585 O O . ARG A 1 87 ? -5.879 0.648 28.923 1.00 73.50 87 ARG A O 1
ATOM 592 N N . VAL A 1 88 ? -6.485 2.607 29.859 1.00 73.25 88 VAL A N 1
ATOM 593 C CA . VAL A 1 88 ? -7.292 3.114 28.729 1.00 73.25 88 VAL A CA 1
ATOM 594 C C . VAL A 1 88 ? -6.457 3.249 27.452 1.00 73.25 88 VAL A C 1
ATOM 596 O O . VAL A 1 88 ? -6.881 2.812 26.387 1.00 73.25 88 VAL A O 1
ATOM 599 N N . GLY A 1 89 ? -5.220 3.747 27.546 1.00 76.88 89 GLY A N 1
ATOM 600 C CA . GLY A 1 89 ? -4.325 3.834 26.389 1.00 76.88 89 GLY A CA 1
ATOM 601 C C . GLY A 1 89 ? -3.910 2.480 25.814 1.00 76.88 89 GLY A C 1
ATOM 602 O O . GLY A 1 89 ? -3.795 2.335 24.596 1.00 76.88 89 GLY A O 1
ATOM 603 N N . ARG A 1 90 ? -3.682 1.475 26.674 1.00 79.50 90 ARG A N 1
ATOM 604 C CA . ARG A 1 90 ? -3.388 0.100 26.230 1.00 79.50 90 ARG A CA 1
ATOM 605 C C . ARG A 1 90 ? -4.602 -0.529 25.550 1.00 79.50 90 ARG A C 1
ATOM 607 O O . ARG A 1 90 ? -4.452 -1.042 24.444 1.00 79.50 90 ARG A O 1
ATOM 614 N N . ALA A 1 91 ? -5.778 -0.406 26.165 1.00 75.12 91 ALA A N 1
ATOM 615 C CA . ALA A 1 91 ? -7.044 -0.863 25.604 1.00 75.12 91 ALA A CA 1
ATOM 616 C C . ALA A 1 91 ? -7.330 -0.212 24.241 1.00 75.12 91 ALA A C 1
ATOM 618 O O . ALA A 1 91 ? -7.620 -0.916 23.281 1.00 75.12 91 ALA A O 1
ATOM 619 N N . LEU A 1 92 ? -7.140 1.105 24.106 1.00 74.69 92 LEU A N 1
ATOM 620 C CA . LEU A 1 92 ? -7.360 1.811 22.842 1.00 74.69 92 LEU A CA 1
ATOM 621 C C . LEU A 1 92 ? -6.412 1.327 21.741 1.00 74.69 92 LEU A C 1
ATOM 623 O O . LEU A 1 92 ? -6.851 1.026 20.632 1.00 74.69 92 LEU A O 1
ATOM 627 N N . ARG A 1 93 ? -5.109 1.210 22.033 1.00 81.19 93 ARG A N 1
ATOM 628 C CA . ARG A 1 93 ? -4.129 0.695 21.060 1.00 81.19 93 ARG A CA 1
ATOM 629 C C . ARG A 1 93 ? -4.448 -0.737 20.633 1.00 81.19 93 ARG A C 1
ATOM 631 O O . ARG A 1 93 ? -4.282 -1.059 19.457 1.00 81.19 93 ARG A O 1
ATOM 638 N N . GLN A 1 94 ? -4.905 -1.578 21.559 1.00 81.44 94 GLN A N 1
ATOM 639 C CA . GLN A 1 94 ? -5.333 -2.944 21.266 1.00 81.44 94 GLN A CA 1
ATOM 640 C C . GLN A 1 94 ? -6.589 -2.955 20.387 1.00 81.44 94 GLN A C 1
ATOM 642 O O . GLN A 1 94 ? -6.573 -3.597 19.341 1.00 81.44 94 GLN A O 1
ATOM 647 N N . SER A 1 95 ? -7.619 -2.182 20.732 1.00 70.94 95 SER A N 1
ATOM 648 C CA . SER A 1 95 ? -8.854 -2.049 19.950 1.00 70.94 95 SER A CA 1
ATOM 649 C C . SER A 1 95 ? -8.600 -1.530 18.533 1.00 70.94 95 SER A C 1
ATOM 651 O O . SER A 1 95 ? -9.120 -2.092 17.574 1.00 70.94 95 SER A O 1
ATOM 653 N N . VAL A 1 96 ? -7.746 -0.514 18.363 1.00 78.69 96 VAL A N 1
ATOM 654 C CA . VAL A 1 96 ? -7.353 -0.002 17.035 1.00 78.69 96 VAL A CA 1
ATOM 655 C C . VAL A 1 96 ? -6.590 -1.061 16.241 1.00 78.69 96 VAL A C 1
ATOM 657 O O . VAL A 1 96 ? -6.832 -1.232 15.047 1.00 78.69 96 VAL A O 1
ATOM 660 N N . ARG A 1 97 ? -5.675 -1.797 16.885 1.00 80.62 97 ARG A N 1
ATOM 661 C CA . ARG A 1 97 ? -4.929 -2.879 16.230 1.00 80.62 97 ARG A CA 1
ATOM 662 C C . ARG A 1 97 ? -5.862 -3.999 15.782 1.00 80.62 97 ARG A C 1
ATOM 664 O O . ARG A 1 97 ? -5.729 -4.447 14.648 1.00 80.62 97 ARG A O 1
ATOM 671 N N . LEU A 1 98 ? -6.810 -4.407 16.623 1.00 74.12 98 LEU A N 1
ATOM 672 C CA . LEU A 1 98 ? -7.827 -5.399 16.279 1.00 74.12 98 LEU A CA 1
ATOM 673 C C . LEU A 1 98 ? -8.708 -4.900 15.132 1.00 74.12 98 LEU A C 1
ATOM 675 O O . LEU A 1 98 ? -8.830 -5.594 14.134 1.00 74.12 98 LEU A O 1
ATOM 679 N N . ALA A 1 99 ? -9.204 -3.662 15.191 1.00 66.19 99 ALA A N 1
ATOM 680 C CA . ALA A 1 99 ? -10.007 -3.072 14.119 1.00 66.19 99 ALA A CA 1
ATOM 681 C C . ALA A 1 99 ? -9.268 -3.013 12.769 1.00 66.19 99 ALA A C 1
ATOM 683 O O . ALA A 1 99 ? -9.881 -3.215 11.726 1.00 66.19 99 ALA A O 1
ATOM 684 N N . ARG A 1 100 ? -7.948 -2.779 12.776 1.00 67.25 100 ARG A N 1
ATOM 685 C CA . ARG A 1 100 ? -7.101 -2.849 11.570 1.00 67.25 100 ARG A CA 1
ATOM 686 C C . ARG A 1 100 ? -6.818 -4.277 11.106 1.00 67.25 100 ARG A C 1
ATOM 688 O O . ARG A 1 100 ? -6.496 -4.476 9.941 1.00 67.25 100 ARG A O 1
ATOM 695 N N . SER A 1 101 ? -6.883 -5.239 12.021 1.00 64.31 101 SER A N 1
ATOM 696 C CA . SER A 1 101 ? -6.557 -6.642 11.759 1.00 64.31 101 SER A CA 1
ATOM 697 C C . SER A 1 101 ? -7.776 -7.473 11.368 1.00 64.31 101 SER A C 1
ATOM 699 O O . SER A 1 101 ? -7.582 -8.556 10.836 1.00 64.31 101 SER A O 1
ATOM 701 N N . THR A 1 102 ? -9.005 -6.997 11.602 1.00 56.91 102 THR A N 1
ATOM 702 C CA . THR A 1 102 ? -10.244 -7.676 11.199 1.00 56.91 102 THR A CA 1
ATOM 703 C C . THR A 1 102 ? -10.544 -7.406 9.718 1.00 56.91 102 THR A C 1
ATOM 705 O O . THR A 1 102 ? -11.009 -6.314 9.379 1.00 56.91 102 THR A O 1
ATOM 708 N N . PRO A 1 103 ? -10.359 -8.377 8.807 1.00 52.53 103 PRO A N 1
ATOM 709 C CA . PRO A 1 103 ? -10.791 -8.247 7.426 1.00 52.53 103 PRO A CA 1
ATOM 710 C C . PRO A 1 103 ? -12.271 -8.649 7.376 1.00 52.53 103 PRO A C 1
ATOM 712 O O . PRO A 1 103 ? -12.592 -9.790 7.065 1.00 52.53 103 PRO A O 1
ATOM 715 N N . GLY A 1 104 ? -13.182 -7.766 7.798 1.00 53.75 104 GLY A N 1
ATOM 716 C CA . GLY A 1 104 ? -14.579 -8.191 7.987 1.00 53.75 104 GLY A CA 1
ATOM 717 C C . GLY A 1 104 ? -15.655 -7.114 8.098 1.00 53.75 104 GLY A C 1
ATOM 718 O O . GLY A 1 104 ? -16.806 -7.449 8.349 1.00 53.75 104 GLY A O 1
ATOM 719 N N . GLY A 1 105 ? -15.336 -5.834 7.904 1.00 47.69 105 GLY A N 1
ATOM 720 C CA . GLY A 1 105 ? -16.371 -4.838 7.623 1.00 47.69 105 GLY A CA 1
ATOM 721 C C . GLY A 1 105 ? -16.666 -4.861 6.130 1.00 47.69 105 GLY A C 1
ATOM 722 O O . GLY A 1 105 ? -15.726 -4.701 5.352 1.00 47.69 105 GLY A O 1
ATOM 723 N N . ALA A 1 106 ? -17.928 -5.071 5.732 1.00 49.66 106 ALA A N 1
ATOM 724 C CA . ALA A 1 106 ? -18.347 -4.956 4.336 1.00 49.66 106 ALA A CA 1
ATOM 725 C C . ALA A 1 106 ? -17.708 -3.695 3.732 1.00 49.66 106 ALA A C 1
ATOM 727 O O . ALA A 1 106 ? -17.846 -2.619 4.330 1.00 49.66 106 ALA A O 1
ATOM 728 N N . PRO A 1 107 ? -16.947 -3.819 2.631 1.00 47.28 107 PRO A N 1
ATOM 729 C CA . PRO A 1 107 ? -16.248 -2.686 2.070 1.00 47.28 107 PRO A CA 1
ATOM 730 C C . PRO A 1 107 ? -17.306 -1.648 1.725 1.00 47.28 107 PRO A C 1
ATOM 732 O O . PRO A 1 107 ? -18.122 -1.846 0.827 1.00 47.28 107 PRO A O 1
ATOM 735 N N . VAL A 1 108 ? -17.268 -0.509 2.418 1.00 49.28 108 VAL A N 1
ATOM 736 C CA . VAL A 1 108 ? -17.625 0.733 1.742 1.00 49.28 108 VAL A CA 1
ATOM 737 C C . VAL A 1 108 ? -16.806 0.678 0.455 1.00 49.28 108 VAL A C 1
ATOM 739 O O . VAL A 1 108 ? -15.606 0.381 0.558 1.00 49.28 108 VAL A O 1
ATOM 742 N N . PRO A 1 109 ? -17.393 0.862 -0.737 1.00 46.75 109 PRO A N 1
ATOM 743 C CA . PRO A 1 109 ? -16.595 1.063 -1.921 1.00 46.75 109 PRO A CA 1
ATOM 744 C C . PRO A 1 109 ? -15.863 2.383 -1.691 1.00 46.75 109 PRO A C 1
ATOM 746 O O . PRO A 1 109 ? -16.274 3.447 -2.135 1.00 46.75 109 PRO A O 1
ATOM 749 N N . VAL A 1 110 ? -14.741 2.317 -0.970 1.00 48.97 110 VAL A N 1
ATOM 750 C CA . VAL A 1 110 ? -13.572 3.065 -1.365 1.00 48.97 110 VAL A CA 1
ATOM 751 C C . VAL A 1 110 ? -13.493 2.746 -2.840 1.00 48.97 110 VAL A C 1
ATOM 753 O O . VAL A 1 110 ? -13.318 1.584 -3.215 1.00 48.97 110 VAL A O 1
ATOM 756 N N . LEU A 1 111 ? -13.809 3.737 -3.670 1.00 51.22 111 LEU A N 1
ATOM 757 C CA . LEU A 1 111 ? -13.389 3.740 -5.054 1.00 51.22 111 LEU A CA 1
ATOM 758 C C . LEU A 1 111 ? -11.930 3.315 -4.982 1.00 51.22 111 LEU A C 1
ATOM 760 O O . LEU A 1 111 ? -11.080 4.075 -4.518 1.00 51.22 111 LEU A O 1
ATOM 764 N N . ARG A 1 112 ? -11.672 2.029 -5.250 1.00 55.16 112 ARG A N 1
ATOM 765 C CA . ARG A 1 112 ? -10.322 1.498 -5.247 1.00 55.16 112 ARG A CA 1
ATOM 766 C C . ARG A 1 112 ? -9.727 2.230 -6.419 1.00 55.16 112 ARG A C 1
ATOM 768 O O . ARG A 1 112 ? -10.049 1.898 -7.556 1.00 55.16 112 ARG A O 1
ATOM 775 N N . LEU A 1 113 ? -8.966 3.279 -6.123 1.00 64.25 113 LEU A N 1
ATOM 776 C CA . LEU A 1 113 ? -8.121 3.949 -7.086 1.00 64.25 113 LEU A CA 1
ATOM 777 C C . LEU A 1 113 ? -7.175 2.860 -7.571 1.00 64.25 113 LEU A C 1
ATOM 779 O O . LEU A 1 113 ? -6.196 2.510 -6.914 1.00 64.25 113 LEU A O 1
ATOM 783 N N . ALA A 1 114 ? -7.592 2.196 -8.641 1.00 75.62 114 ALA A N 1
ATOM 784 C CA . ALA A 1 114 ? -6.784 1.214 -9.304 1.00 75.62 114 ALA A CA 1
ATOM 785 C C . ALA A 1 114 ? -5.706 2.008 -10.046 1.00 75.62 114 ALA A C 1
ATOM 787 O O . ALA A 1 114 ? -6.015 3.049 -10.635 1.00 75.62 114 ALA A O 1
ATOM 788 N N . PRO A 1 115 ? -4.445 1.570 -9.988 1.00 84.62 115 PRO A N 1
ATOM 789 C CA . PRO A 1 115 ? -3.383 2.252 -10.706 1.00 84.62 115 PRO A CA 1
ATOM 790 C C . PRO A 1 115 ? -3.689 2.234 -12.204 1.00 84.62 115 PRO A C 1
ATOM 792 O O . PRO A 1 115 ? -4.221 1.246 -12.716 1.00 84.62 115 PRO A O 1
ATOM 795 N N . ASP A 1 116 ? -3.352 3.306 -12.919 1.00 89.62 116 ASP A N 1
ATOM 796 C CA . ASP A 1 116 ? -3.569 3.355 -14.364 1.00 89.62 116 ASP A CA 1
ATOM 797 C C . ASP A 1 116 ? -2.932 2.134 -15.052 1.00 89.62 116 ASP A C 1
ATOM 799 O O . ASP A 1 116 ? -1.773 1.781 -14.802 1.00 89.62 116 ASP A O 1
ATOM 803 N N . ARG A 1 117 ? -3.709 1.447 -15.895 1.00 90.00 117 ARG A N 1
ATOM 804 C CA . ARG A 1 117 ? -3.277 0.187 -16.516 1.00 90.00 117 ARG A CA 1
ATOM 805 C C . ARG A 1 117 ? -2.192 0.414 -17.555 1.00 90.00 117 ARG A C 1
ATOM 807 O O . ARG A 1 117 ? -1.241 -0.362 -17.593 1.00 90.00 117 ARG A O 1
ATOM 814 N N . GLY A 1 118 ? -2.319 1.468 -18.361 1.00 93.12 118 GLY A N 1
ATOM 815 C CA . GLY A 1 118 ? -1.337 1.795 -19.393 1.00 93.12 118 GLY A CA 1
ATOM 816 C C . GLY A 1 118 ? 0.019 2.128 -18.779 1.00 93.12 118 GLY A C 1
ATOM 817 O O . GLY A 1 118 ? 1.048 1.612 -19.207 1.00 93.12 118 GLY A O 1
ATOM 818 N N . TYR A 1 119 ? 0.017 2.925 -17.716 1.00 95.81 119 TYR A N 1
ATOM 819 C CA . TYR A 1 119 ? 1.199 3.236 -16.932 1.00 95.81 119 TYR A CA 1
ATOM 820 C C . TYR A 1 119 ? 1.778 1.988 -16.259 1.00 95.81 119 TYR A C 1
ATOM 822 O O . TYR A 1 119 ? 2.976 1.742 -16.366 1.00 95.81 119 TYR A O 1
ATOM 830 N N . THR A 1 120 ? 0.938 1.147 -15.648 1.00 96.19 120 THR A N 1
ATOM 831 C CA . THR A 1 120 ? 1.394 -0.108 -15.024 1.00 96.19 120 THR A CA 1
ATOM 832 C C . THR A 1 120 ? 2.061 -1.044 -16.038 1.00 96.19 120 THR A C 1
ATOM 834 O O . THR A 1 120 ? 3.097 -1.628 -15.726 1.00 96.19 120 THR A O 1
ATOM 837 N N . ALA A 1 121 ? 1.514 -1.164 -17.253 1.00 97.06 121 ALA A N 1
ATOM 838 C CA . ALA A 1 121 ? 2.112 -1.952 -18.331 1.00 97.06 121 ALA A CA 1
ATOM 839 C C . ALA A 1 121 ? 3.479 -1.391 -18.752 1.00 97.06 121 ALA A C 1
ATOM 841 O O . ALA A 1 121 ? 4.463 -2.124 -18.746 1.00 97.06 121 ALA A O 1
ATOM 842 N N . LYS A 1 122 ? 3.573 -0.075 -18.987 1.00 97.50 122 LYS A N 1
ATOM 843 C CA . LYS A 1 122 ? 4.838 0.595 -19.339 1.00 97.50 122 LYS A CA 1
ATOM 844 C C . LYS A 1 122 ? 5.933 0.375 -18.295 1.00 97.50 122 LYS A C 1
ATOM 846 O O . LYS A 1 122 ? 7.080 0.115 -18.646 1.00 97.50 122 LYS A O 1
ATOM 851 N N . VAL A 1 123 ? 5.591 0.482 -17.010 1.00 97.81 123 VAL A N 1
ATOM 852 C CA . VAL A 1 123 ? 6.550 0.255 -15.919 1.00 97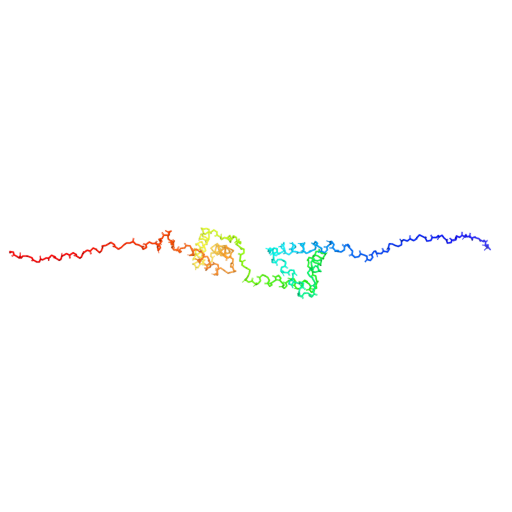.81 123 VAL A CA 1
ATOM 853 C C . VAL A 1 123 ? 6.970 -1.217 -15.860 1.00 97.81 123 VAL A C 1
ATOM 855 O O . VAL A 1 123 ? 8.148 -1.500 -15.652 1.00 97.81 123 VAL A O 1
ATOM 858 N N . LEU A 1 124 ? 6.041 -2.157 -16.071 1.00 98.06 124 LEU A N 1
ATOM 859 C CA . LEU A 1 124 ? 6.354 -3.586 -16.106 1.00 98.06 124 LEU A CA 1
ATOM 860 C C . LEU A 1 124 ? 7.290 -3.942 -17.271 1.00 98.06 124 LEU A C 1
ATOM 862 O O . LEU A 1 124 ? 8.253 -4.677 -17.061 1.00 98.06 124 LEU A O 1
ATOM 866 N N . ASP A 1 125 ? 7.049 -3.400 -18.462 1.00 98.06 125 ASP A N 1
ATOM 867 C CA . ASP A 1 125 ? 7.907 -3.622 -19.630 1.00 98.06 125 ASP A CA 1
ATOM 868 C C . ASP A 1 125 ? 9.305 -3.038 -19.406 1.00 98.06 125 ASP A C 1
ATOM 870 O O . ASP A 1 125 ? 10.305 -3.718 -19.641 1.00 98.06 125 ASP A O 1
ATOM 874 N N . ARG A 1 126 ? 9.387 -1.818 -18.852 1.00 97.62 126 ARG A N 1
ATOM 875 C CA . ARG A 1 126 ? 10.664 -1.200 -18.467 1.00 97.62 126 ARG A CA 1
ATOM 876 C C . ARG A 1 126 ? 11.423 -2.054 -17.454 1.00 97.62 126 ARG A C 1
ATOM 878 O O . ARG A 1 126 ? 12.614 -2.275 -17.637 1.00 97.62 126 ARG A O 1
ATOM 885 N N . PHE A 1 127 ? 10.748 -2.563 -16.422 1.00 97.94 127 PHE A N 1
ATOM 886 C CA . PHE A 1 127 ? 11.364 -3.452 -15.434 1.00 97.94 127 PHE A CA 1
ATOM 887 C C . PHE A 1 127 ? 11.975 -4.694 -16.097 1.00 97.94 127 PHE A C 1
ATOM 889 O O . PHE A 1 127 ? 13.116 -5.043 -15.811 1.00 97.94 127 PHE A O 1
ATOM 896 N N . LEU A 1 128 ? 11.240 -5.352 -17.000 1.00 97.44 128 LEU A N 1
ATOM 897 C CA . LEU A 1 128 ? 11.723 -6.557 -17.681 1.00 97.44 128 LEU A CA 1
ATOM 898 C C . LEU A 1 128 ? 12.897 -6.260 -18.625 1.00 97.44 128 LEU A C 1
ATOM 900 O O . LEU A 1 128 ? 13.845 -7.044 -18.664 1.00 97.44 128 LEU A O 1
ATOM 904 N N . ALA A 1 129 ? 12.866 -5.129 -19.333 1.00 97.06 129 ALA A N 1
ATOM 905 C CA . ALA A 1 129 ? 13.968 -4.689 -20.185 1.00 97.06 129 ALA A CA 1
ATOM 906 C C . ALA A 1 129 ? 15.237 -4.393 -19.367 1.00 97.06 129 ALA A C 1
ATOM 908 O O . ALA A 1 129 ? 16.298 -4.938 -19.666 1.00 97.06 129 ALA A O 1
ATOM 909 N N . CYS A 1 130 ? 15.126 -3.607 -18.290 1.00 96.00 130 CYS A N 1
ATOM 910 C CA . CYS A 1 130 ? 16.253 -3.315 -17.400 1.00 96.00 130 CYS A CA 1
ATOM 911 C C . CYS A 1 130 ? 16.798 -4.585 -16.737 1.00 96.00 130 CYS A C 1
ATOM 913 O O . CYS A 1 130 ? 18.007 -4.748 -16.628 1.00 96.00 130 CYS A O 1
ATOM 915 N N . HIS A 1 131 ? 15.926 -5.520 -16.352 1.00 96.44 131 HIS A N 1
ATOM 916 C CA . HIS A 1 131 ? 16.346 -6.793 -15.769 1.00 96.44 131 HIS A CA 1
ATOM 917 C C . HIS A 1 131 ? 17.152 -7.642 -16.761 1.00 96.44 131 HIS A C 1
ATOM 919 O O . HIS A 1 131 ? 18.108 -8.301 -16.365 1.00 96.44 131 HIS A O 1
ATOM 925 N N . ALA A 1 132 ? 16.783 -7.642 -18.046 1.00 96.38 132 ALA A N 1
ATOM 926 C CA . ALA A 1 132 ? 17.548 -8.341 -19.076 1.00 96.38 132 ALA A CA 1
ATOM 927 C C . ALA A 1 132 ? 18.944 -7.724 -19.262 1.00 96.38 132 ALA A C 1
ATOM 929 O O . ALA A 1 132 ? 19.925 -8.460 -19.291 1.00 96.38 132 ALA A O 1
ATOM 930 N N . VAL A 1 133 ? 19.040 -6.390 -19.311 1.00 94.62 133 VAL A N 1
ATOM 931 C CA . VAL A 1 133 ? 20.323 -5.674 -19.445 1.00 94.62 133 VAL A CA 1
ATOM 932 C C . VAL A 1 133 ? 21.215 -5.873 -18.218 1.00 94.62 133 VAL A C 1
ATOM 934 O O . VAL A 1 133 ? 22.384 -6.219 -18.363 1.00 94.62 133 VAL A O 1
ATOM 937 N N . ALA A 1 134 ? 20.671 -5.733 -17.007 1.00 93.56 134 ALA A N 1
ATOM 938 C CA . ALA A 1 134 ? 21.422 -5.951 -15.769 1.00 93.56 134 ALA A CA 1
ATOM 939 C C . ALA A 1 134 ? 21.914 -7.405 -15.638 1.00 93.56 134 ALA A C 1
ATOM 941 O O . ALA A 1 134 ? 22.985 -7.657 -15.091 1.00 93.56 134 ALA A O 1
ATOM 942 N N . ALA A 1 135 ? 21.165 -8.371 -16.185 1.00 93.62 135 ALA A N 1
ATOM 943 C CA . ALA A 1 135 ? 21.589 -9.767 -16.229 1.00 93.62 135 ALA A CA 1
ATOM 944 C C . ALA A 1 135 ? 22.743 -10.017 -17.218 1.00 93.62 135 ALA A C 1
ATOM 946 O O . ALA A 1 135 ? 23.553 -10.910 -16.979 1.00 93.62 135 ALA A O 1
ATOM 947 N N . THR A 1 136 ? 22.832 -9.256 -18.315 1.00 96.38 136 THR A N 1
ATOM 948 C CA . THR A 1 136 ? 23.935 -9.370 -19.287 1.00 96.38 136 THR A CA 1
ATOM 949 C C . THR A 1 136 ? 25.162 -8.551 -18.897 1.00 96.38 136 THR A C 1
ATOM 951 O O . THR A 1 136 ? 26.281 -8.957 -19.202 1.00 96.38 136 THR A O 1
ATOM 954 N N . THR A 1 137 ? 24.962 -7.426 -18.208 1.00 92.56 137 THR A N 1
ATOM 955 C CA . THR A 1 137 ? 26.016 -6.466 -17.860 1.00 92.56 137 THR A CA 1
ATOM 956 C C . THR A 1 137 ? 25.895 -6.066 -16.385 1.00 92.56 137 THR A C 1
ATOM 958 O O . THR A 1 137 ? 25.417 -4.978 -16.071 1.00 92.56 137 THR A O 1
ATOM 961 N N . PRO A 1 138 ? 26.337 -6.919 -15.444 1.00 88.06 138 PRO A N 1
ATOM 962 C CA . PRO A 1 138 ? 26.138 -6.685 -14.010 1.00 88.06 138 PRO A CA 1
ATOM 963 C C . PRO A 1 138 ? 26.967 -5.522 -13.441 1.00 88.06 138 PRO A C 1
ATOM 965 O O . PRO A 1 138 ? 26.726 -5.097 -12.316 1.00 88.06 138 PRO A O 1
ATOM 968 N N . SER A 1 139 ? 27.955 -5.019 -14.188 1.00 93.38 139 SER A N 1
ATOM 969 C CA . SER A 1 139 ? 28.775 -3.860 -13.801 1.00 93.38 139 SER A CA 1
ATOM 970 C C . SER A 1 139 ? 28.219 -2.522 -14.299 1.00 93.38 139 SER A C 1
ATOM 972 O O . SER A 1 139 ? 28.818 -1.486 -14.029 1.00 93.38 139 SER A O 1
ATOM 974 N N . ASP A 1 140 ? 27.108 -2.529 -15.038 1.00 93.56 140 ASP A N 1
ATOM 975 C CA . ASP A 1 140 ? 26.440 -1.306 -15.477 1.00 93.56 140 ASP A CA 1
ATOM 976 C C . ASP A 1 140 ? 25.561 -0.752 -14.344 1.00 93.56 140 ASP A C 1
ATOM 978 O O . ASP A 1 140 ? 24.437 -1.203 -14.100 1.00 93.56 140 ASP A O 1
ATOM 982 N N . GLU A 1 141 ? 26.099 0.234 -13.626 1.00 94.94 141 GLU A N 1
ATOM 983 C CA . GLU A 1 141 ? 25.415 0.886 -12.508 1.00 94.94 141 GLU A CA 1
ATOM 984 C C . GLU A 1 141 ? 24.154 1.648 -12.943 1.00 94.94 141 GLU A C 1
ATOM 986 O O . GLU A 1 141 ? 23.197 1.750 -12.169 1.00 94.94 141 GLU A O 1
ATOM 991 N N . GLU A 1 142 ? 24.113 2.167 -14.174 1.00 93.69 142 GLU A N 1
ATOM 992 C CA . GLU A 1 142 ? 22.947 2.883 -14.694 1.00 93.69 142 GLU A CA 1
ATOM 993 C C . GLU A 1 142 ? 21.795 1.908 -14.957 1.00 93.69 142 GLU A C 1
ATOM 995 O O . GLU A 1 142 ? 20.657 2.160 -14.544 1.00 93.69 142 GLU A O 1
ATOM 1000 N N . ALA A 1 143 ? 22.094 0.751 -15.553 1.00 91.00 143 ALA A N 1
ATOM 1001 C CA . ALA A 1 143 ? 21.119 -0.320 -15.743 1.00 91.00 143 ALA A CA 1
ATOM 1002 C C . ALA A 1 143 ? 20.576 -0.847 -14.406 1.00 91.00 143 ALA A C 1
ATOM 1004 O O . ALA A 1 143 ? 19.364 -1.054 -14.272 1.00 91.00 143 ALA A O 1
ATOM 1005 N N . GLN A 1 144 ? 21.442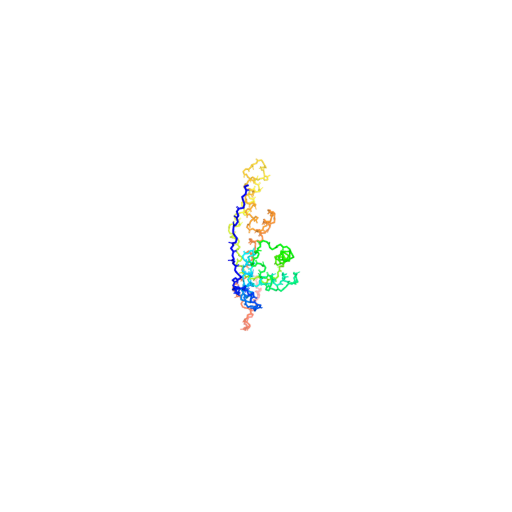 -1.011 -13.401 1.00 95.50 144 GLN A N 1
ATOM 1006 C CA . GLN A 1 144 ? 21.036 -1.448 -12.066 1.00 95.50 144 GLN A CA 1
ATOM 1007 C C . GLN A 1 144 ? 20.128 -0.416 -11.382 1.00 95.50 144 GLN A C 1
ATOM 1009 O O . GLN A 1 144 ? 19.078 -0.771 -10.845 1.00 95.50 144 GLN A O 1
ATOM 1014 N N . ARG A 1 145 ? 20.464 0.875 -11.475 1.00 96.44 145 ARG A N 1
ATOM 1015 C CA . ARG A 1 145 ? 19.632 1.956 -10.929 1.00 96.44 145 ARG A CA 1
ATOM 1016 C C . ARG A 1 145 ? 18.266 2.027 -11.606 1.00 96.44 145 ARG A C 1
ATOM 1018 O O . ARG A 1 145 ? 17.246 2.134 -10.930 1.00 96.44 145 ARG A O 1
ATOM 1025 N N . ALA A 1 146 ? 18.227 1.910 -12.932 1.00 94.94 146 ALA A N 1
ATOM 1026 C CA . ALA A 1 146 ? 16.977 1.901 -13.685 1.00 94.94 146 ALA A CA 1
ATOM 1027 C C . ALA A 1 146 ? 16.092 0.687 -13.341 1.00 94.94 146 ALA A C 1
ATOM 1029 O O . ALA A 1 146 ? 14.862 0.814 -13.306 1.00 94.94 146 ALA A O 1
ATOM 1030 N N . LEU A 1 147 ? 16.701 -0.473 -13.070 1.00 97.31 147 LEU A N 1
ATOM 1031 C CA . LEU A 1 147 ? 16.004 -1.662 -12.582 1.00 97.31 147 LEU A CA 1
ATOM 1032 C C . LEU A 1 147 ? 15.388 -1.421 -11.196 1.00 97.31 147 LEU A C 1
ATOM 1034 O O . LEU A 1 147 ? 14.207 -1.724 -11.002 1.00 97.31 147 LEU A O 1
ATOM 1038 N N . ASP A 1 148 ? 16.148 -0.845 -10.265 1.00 97.88 148 ASP A N 1
ATOM 1039 C CA . ASP A 1 148 ? 15.693 -0.556 -8.901 1.00 97.88 148 ASP A CA 1
ATOM 1040 C C . ASP A 1 148 ? 14.561 0.486 -8.874 1.00 97.88 148 ASP A C 1
ATOM 1042 O O . ASP A 1 148 ? 13.556 0.290 -8.184 1.00 97.88 148 ASP A O 1
ATOM 1046 N N . ASP A 1 149 ? 14.644 1.536 -9.695 1.00 98.25 149 ASP A N 1
ATOM 1047 C CA . ASP A 1 149 ? 13.589 2.550 -9.831 1.00 98.25 149 ASP A CA 1
ATOM 1048 C C . ASP A 1 149 ? 12.277 1.945 -10.360 1.00 98.25 149 ASP A C 1
ATOM 1050 O O . ASP A 1 149 ? 11.179 2.216 -9.847 1.00 98.25 149 ASP A O 1
ATOM 1054 N N . ALA A 1 150 ? 12.369 1.083 -11.379 1.00 97.50 150 ALA A N 1
ATOM 1055 C CA . ALA A 1 150 ? 11.213 0.378 -11.925 1.00 97.50 150 ALA A CA 1
ATOM 1056 C C . ALA A 1 150 ? 10.626 -0.610 -10.900 1.00 97.50 150 ALA A C 1
ATOM 1058 O O . ALA A 1 150 ? 9.403 -0.698 -10.747 1.00 97.50 150 ALA A O 1
ATOM 1059 N N . ALA A 1 151 ? 11.482 -1.309 -10.149 1.00 97.69 151 ALA A N 1
ATOM 1060 C CA . ALA A 1 151 ? 11.079 -2.216 -9.081 1.00 97.69 151 ALA A CA 1
ATOM 1061 C C . ALA A 1 151 ? 10.344 -1.479 -7.950 1.00 97.69 151 ALA A C 1
ATOM 1063 O O . ALA A 1 151 ? 9.270 -1.918 -7.528 1.00 97.69 151 ALA A O 1
ATOM 1064 N N . TYR A 1 152 ? 10.877 -0.343 -7.492 1.00 97.94 152 TYR A N 1
ATOM 1065 C CA . TYR A 1 152 ? 10.253 0.499 -6.471 1.00 97.94 152 TYR A CA 1
ATOM 1066 C C . TYR A 1 152 ? 8.880 1.000 -6.927 1.00 97.94 152 TYR A C 1
ATOM 1068 O O . TYR A 1 152 ? 7.893 0.876 -6.196 1.00 97.94 152 TYR A O 1
ATOM 1076 N N . THR A 1 153 ? 8.789 1.475 -8.170 1.00 97.69 153 THR A N 1
ATOM 1077 C CA . THR A 1 153 ? 7.526 1.932 -8.759 1.00 97.69 153 THR A CA 1
ATOM 1078 C C . THR A 1 153 ? 6.480 0.812 -8.775 1.00 97.69 153 THR A C 1
ATOM 1080 O O . THR A 1 153 ? 5.348 1.023 -8.339 1.00 97.69 153 THR A O 1
ATOM 1083 N N . LEU A 1 154 ? 6.843 -0.408 -9.192 1.00 97.00 154 LEU A N 1
ATOM 1084 C CA . LEU A 1 154 ? 5.925 -1.555 -9.153 1.00 97.00 154 LEU A CA 1
ATOM 1085 C C . LEU A 1 154 ? 5.489 -1.907 -7.725 1.00 97.00 154 LEU A C 1
ATOM 1087 O O . LEU A 1 154 ? 4.311 -2.200 -7.506 1.00 97.00 154 LEU A O 1
ATOM 1091 N N . CYS A 1 155 ? 6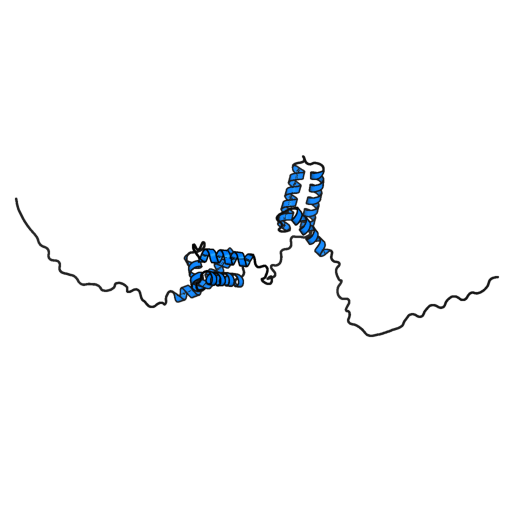.406 -1.878 -6.755 1.00 96.94 155 CYS A N 1
ATOM 1092 C CA . CYS A 1 155 ? 6.097 -2.133 -5.347 1.00 96.94 155 CYS A CA 1
ATOM 1093 C C . CYS A 1 155 ? 5.045 -1.155 -4.810 1.00 96.94 155 CYS A C 1
ATOM 1095 O O . CYS A 1 155 ? 4.082 -1.590 -4.174 1.00 96.94 155 CYS A O 1
ATOM 1097 N N . VAL A 1 156 ? 5.178 0.138 -5.120 1.00 96.56 156 VAL A N 1
ATOM 1098 C CA . VAL A 1 156 ? 4.206 1.172 -4.731 1.00 96.56 156 VAL A CA 1
ATOM 1099 C C . VAL A 1 156 ? 2.868 0.962 -5.438 1.00 96.56 156 VAL A C 1
ATOM 1101 O O . VAL A 1 156 ? 1.844 0.854 -4.764 1.00 96.56 156 VAL A O 1
ATOM 1104 N N . LEU A 1 157 ? 2.863 0.831 -6.771 1.00 94.56 157 LEU A N 1
ATOM 1105 C CA . LEU A 1 157 ? 1.628 0.672 -7.552 1.00 94.56 157 LEU A CA 1
ATOM 1106 C C . LEU A 1 157 ? 0.825 -0.559 -7.115 1.00 94.56 157 LEU A C 1
ATOM 1108 O O . LEU A 1 157 ? -0.400 -0.511 -7.035 1.00 94.56 157 LEU A O 1
ATOM 1112 N N . MET A 1 158 ? 1.508 -1.667 -6.823 1.00 94.94 158 MET A N 1
ATOM 1113 C CA . MET A 1 158 ? 0.874 -2.937 -6.458 1.00 94.94 158 MET A CA 1
ATOM 1114 C C . MET A 1 158 ? 0.697 -3.128 -4.947 1.00 94.94 158 MET A C 1
ATOM 1116 O O . MET A 1 158 ? 0.191 -4.175 -4.526 1.00 94.94 158 MET A O 1
ATOM 1120 N N . ALA A 1 159 ? 1.117 -2.148 -4.139 1.00 94.50 159 ALA A N 1
ATOM 1121 C CA . ALA A 1 159 ? 1.146 -2.201 -2.679 1.00 94.50 159 ALA A CA 1
ATOM 1122 C C . ALA A 1 159 ? 1.821 -3.481 -2.139 1.00 94.50 159 ALA A C 1
ATOM 1124 O O . ALA A 1 159 ? 1.287 -4.180 -1.271 1.00 94.50 159 ALA A O 1
ATOM 1125 N N . ARG A 1 160 ? 2.995 -3.821 -2.685 1.00 96.69 160 ARG A N 1
ATOM 1126 C CA . ARG A 1 160 ? 3.802 -4.987 -2.290 1.00 96.69 160 ARG A CA 1
ATOM 1127 C C . ARG A 1 160 ? 5.140 -4.558 -1.717 1.00 96.69 160 ARG A C 1
ATOM 1129 O O . ARG A 1 160 ? 5.680 -3.521 -2.076 1.00 96.69 160 ARG A O 1
ATOM 1136 N N . ARG A 1 161 ? 5.670 -5.383 -0.812 1.00 93.12 161 ARG A N 1
ATOM 1137 C CA . ARG A 1 161 ? 6.942 -5.111 -0.127 1.00 93.12 161 ARG A CA 1
ATOM 1138 C C . ARG A 1 161 ? 8.155 -5.612 -0.896 1.00 93.12 161 ARG A C 1
ATOM 1140 O O . ARG A 1 161 ? 9.266 -5.212 -0.578 1.00 93.12 161 ARG A O 1
ATOM 1147 N N . THR A 1 162 ? 7.950 -6.506 -1.862 1.00 95.69 162 THR A N 1
ATOM 1148 C CA . THR A 1 162 ? 9.040 -7.107 -2.632 1.00 95.69 162 THR A CA 1
ATOM 1149 C C . THR A 1 162 ? 8.793 -6.978 -4.136 1.00 95.69 162 THR A C 1
ATOM 1151 O O . THR A 1 162 ? 7.645 -7.135 -4.575 1.00 95.69 162 THR A O 1
ATOM 1154 N N . PRO A 1 163 ? 9.850 -6.780 -4.950 1.00 96.00 163 PRO A N 1
ATOM 1155 C CA . PRO A 1 163 ? 9.722 -6.693 -6.407 1.00 96.00 163 PRO A CA 1
ATOM 1156 C C . PRO A 1 163 ? 9.074 -7.936 -7.025 1.00 96.00 163 PRO A C 1
ATOM 1158 O O . PRO A 1 163 ? 8.203 -7.834 -7.884 1.00 96.00 163 PRO A O 1
ATOM 1161 N N . LYS A 1 164 ? 9.421 -9.132 -6.532 1.00 96.88 164 LYS A N 1
ATOM 1162 C CA . LYS A 1 164 ? 8.850 -10.402 -7.007 1.00 96.88 164 LYS A CA 1
ATOM 1163 C C . LYS A 1 164 ? 7.330 -10.461 -6.826 1.00 96.88 164 LYS A C 1
ATOM 1165 O O . LYS A 1 164 ? 6.607 -10.869 -7.738 1.00 96.88 164 LYS A O 1
ATOM 1170 N N . GLU A 1 165 ? 6.834 -10.068 -5.654 1.00 96.31 165 GLU A N 1
ATOM 1171 C CA . GLU A 1 165 ? 5.394 -9.999 -5.395 1.00 96.31 165 GLU A CA 1
ATOM 1172 C C . GLU A 1 165 ? 4.722 -8.920 -6.240 1.00 96.31 165 GLU A C 1
ATOM 1174 O O . GLU A 1 165 ? 3.628 -9.153 -6.759 1.00 96.31 165 GLU A O 1
ATOM 1179 N N . ALA A 1 166 ? 5.376 -7.767 -6.397 1.00 97.12 166 ALA A N 1
ATOM 1180 C CA . ALA A 1 166 ? 4.883 -6.653 -7.193 1.00 97.12 166 ALA A CA 1
ATOM 1181 C C . ALA A 1 166 ? 4.711 -7.046 -8.665 1.00 97.12 166 ALA A C 1
ATOM 1183 O O . ALA A 1 166 ? 3.627 -6.886 -9.215 1.00 97.12 166 ALA A O 1
ATOM 1184 N N . VAL A 1 167 ? 5.717 -7.671 -9.279 1.00 98.06 167 VAL A N 1
ATOM 1185 C CA . VAL A 1 167 ? 5.658 -8.162 -10.666 1.00 98.06 167 VAL A CA 1
ATOM 1186 C C . VAL A 1 167 ? 4.539 -9.190 -10.842 1.00 98.06 167 VAL A C 1
ATOM 1188 O O . VAL A 1 167 ? 3.761 -9.116 -11.795 1.00 98.06 167 VAL A O 1
ATOM 1191 N N . ARG A 1 168 ? 4.400 -10.141 -9.907 1.00 97.69 168 ARG A N 1
ATOM 1192 C CA . ARG A 1 168 ? 3.315 -11.136 -9.950 1.00 97.69 168 ARG A CA 1
ATOM 1193 C C . ARG A 1 168 ? 1.939 -10.475 -9.846 1.00 97.69 168 ARG A C 1
ATOM 1195 O O . ARG A 1 168 ? 1.012 -10.891 -10.541 1.00 97.69 168 ARG A O 1
ATOM 1202 N N . ALA A 1 169 ? 1.795 -9.477 -8.978 1.00 95.12 169 ALA A N 1
ATOM 1203 C CA . ALA A 1 169 ? 0.562 -8.716 -8.820 1.00 95.12 169 ALA A CA 1
ATOM 1204 C C . ALA A 1 169 ? 0.248 -7.874 -10.066 1.00 95.12 169 ALA A C 1
ATOM 1206 O O . ALA A 1 169 ? -0.886 -7.920 -10.530 1.00 95.12 169 ALA A O 1
ATOM 1207 N N . ALA A 1 170 ? 1.245 -7.211 -10.657 1.00 96.00 170 ALA A N 1
ATOM 1208 C CA . ALA A 1 170 ? 1.104 -6.418 -11.876 1.00 96.00 170 ALA A CA 1
ATOM 1209 C C . ALA A 1 170 ? 0.650 -7.277 -13.060 1.00 96.00 170 ALA A C 1
ATOM 1211 O O . ALA A 1 170 ? -0.330 -6.949 -13.723 1.00 96.00 170 ALA A O 1
ATOM 1212 N N . ARG A 1 171 ? 1.276 -8.442 -13.270 1.00 96.81 171 ARG A N 1
ATOM 1213 C CA . ARG A 1 171 ? 0.855 -9.389 -14.317 1.00 96.81 171 ARG A CA 1
ATOM 1214 C C . ARG A 1 171 ? -0.600 -9.827 -14.150 1.00 96.81 171 ARG A C 1
ATOM 1216 O O . ARG A 1 171 ? -1.352 -9.833 -15.115 1.00 96.81 171 ARG A O 1
ATOM 1223 N N . ARG A 1 172 ? -1.019 -10.149 -12.922 1.00 95.12 172 ARG A N 1
ATOM 1224 C CA . ARG A 1 172 ? -2.419 -10.502 -12.620 1.00 95.12 172 ARG A CA 1
ATOM 1225 C C . ARG A 1 172 ? -3.373 -9.332 -12.840 1.00 95.12 172 ARG A C 1
ATOM 1227 O O . ARG A 1 172 ? -4.458 -9.532 -13.371 1.00 95.12 172 ARG A O 1
ATOM 1234 N N . TYR A 1 173 ? -2.967 -8.134 -12.430 1.00 92.75 173 TYR A N 1
ATOM 1235 C CA . TYR A 1 173 ? -3.748 -6.913 -12.582 1.00 92.75 173 TYR A CA 1
ATOM 1236 C C . TYR A 1 173 ? -4.029 -6.594 -14.055 1.00 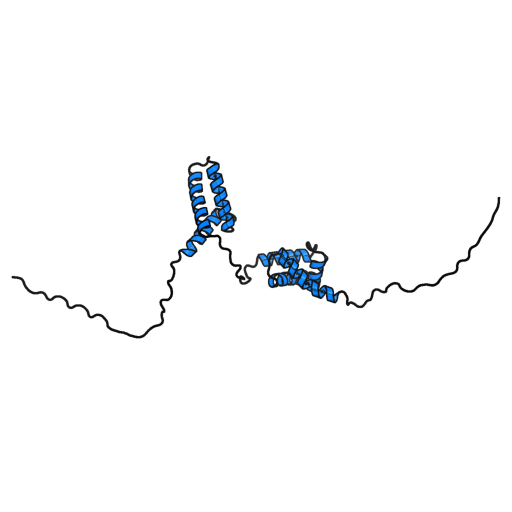92.75 173 TYR A C 1
ATOM 1238 O O . TYR A 1 173 ? -5.161 -6.264 -14.409 1.00 92.75 173 TYR A O 1
ATOM 1246 N N . LEU A 1 174 ? -3.025 -6.762 -14.917 1.00 94.31 174 LEU A N 1
ATOM 1247 C CA . LEU A 1 174 ? -3.161 -6.575 -16.360 1.00 94.31 174 LEU A CA 1
ATOM 1248 C C . LEU A 1 174 ? -3.979 -7.709 -17.007 1.00 94.31 174 LEU A C 1
ATOM 1250 O O . LEU A 1 174 ? -4.865 -7.435 -17.815 1.00 94.31 174 LEU A O 1
ATOM 1254 N N . ALA A 1 175 ? -3.766 -8.964 -16.592 1.00 90.88 175 ALA A N 1
ATOM 1255 C CA . ALA A 1 175 ? -4.483 -10.130 -17.122 1.00 90.88 175 ALA A CA 1
ATOM 1256 C C . ALA A 1 175 ? -5.986 -10.153 -16.783 1.00 90.88 175 ALA A C 1
ATOM 1258 O O . ALA A 1 175 ? -6.782 -10.642 -17.578 1.00 90.88 175 ALA A O 1
ATOM 1259 N N . ALA A 1 176 ? -6.405 -9.586 -15.646 1.00 81.19 176 ALA A N 1
ATOM 1260 C CA . ALA A 1 176 ? -7.810 -9.553 -15.216 1.00 81.19 176 ALA A CA 1
ATOM 1261 C C . ALA A 1 176 ? -8.761 -8.791 -16.169 1.00 81.19 176 ALA A C 1
ATOM 1263 O O . ALA A 1 176 ? -9.971 -8.822 -15.976 1.00 81.19 176 ALA A O 1
ATOM 1264 N N . THR A 1 177 ? -8.228 -8.116 -17.190 1.00 60.38 177 THR A N 1
ATOM 1265 C CA . THR A 1 177 ? -8.996 -7.368 -18.205 1.00 60.38 177 THR A CA 1
ATOM 1266 C C . THR A 1 177 ? -9.019 -8.067 -19.563 1.00 60.38 177 THR A C 1
ATOM 1268 O O . THR A 1 177 ? -9.757 -7.655 -20.444 1.00 60.38 177 THR A O 1
ATOM 1271 N N . GLN A 1 178 ? -8.207 -9.112 -19.749 1.00 56.69 178 GLN A N 1
ATOM 1272 C CA . GLN A 1 178 ? -8.207 -9.924 -20.969 1.00 56.69 178 GLN A CA 1
ATOM 1273 C C . GLN A 1 178 ? -9.248 -11.047 -20.924 1.00 56.69 178 GLN A C 1
ATOM 1275 O O . GLN A 1 178 ? -9.311 -11.848 -21.854 1.00 56.69 178 GLN A O 1
ATOM 1280 N N . ALA A 1 179 ? -10.065 -11.122 -19.865 1.00 46.22 179 ALA A N 1
ATOM 1281 C CA . ALA A 1 179 ? -11.278 -11.921 -19.929 1.00 46.22 179 ALA A CA 1
ATOM 1282 C C . ALA A 1 179 ? -12.089 -11.421 -21.140 1.00 46.22 179 ALA A C 1
ATOM 1284 O O . ALA A 1 179 ? -12.359 -10.218 -21.207 1.00 46.22 179 ALA A O 1
ATOM 1285 N N . PRO A 1 180 ? -12.405 -12.291 -22.115 1.00 44.19 180 PRO A N 1
ATOM 1286 C CA . PRO A 1 180 ? -13.190 -11.892 -23.268 1.00 44.19 180 PRO A CA 1
ATOM 1287 C C . PRO A 1 180 ? -14.515 -11.328 -22.764 1.00 44.19 180 PRO A C 1
ATOM 1289 O O . PRO A 1 180 ? -15.129 -11.898 -21.862 1.00 44.19 180 PRO A O 1
ATOM 1292 N N . ASP A 1 181 ? -14.918 -10.198 -23.331 1.00 39.94 181 ASP A N 1
ATOM 1293 C CA . ASP A 1 181 ? -16.250 -9.637 -23.153 1.00 39.94 181 ASP A CA 1
ATOM 1294 C C . ASP A 1 181 ? -17.296 -10.745 -23.401 1.00 39.94 181 ASP A C 1
ATOM 1296 O O . ASP A 1 181 ? -17.341 -11.288 -24.512 1.00 39.94 181 ASP A O 1
ATOM 1300 N N . PRO A 1 182 ? -18.120 -11.154 -22.414 1.00 51.94 182 PRO A N 1
ATOM 1301 C CA . PRO A 1 182 ? -19.354 -11.841 -22.733 1.00 51.94 182 PRO A CA 1
ATOM 1302 C C . PRO A 1 182 ? -20.247 -10.768 -23.349 1.00 51.94 182 PRO A C 1
ATOM 1304 O O . PRO A 1 182 ? -20.897 -10.014 -22.627 1.00 51.94 182 PRO A O 1
ATOM 1307 N N . GLY A 1 183 ? -20.191 -10.661 -24.680 1.00 42.28 183 GLY A N 1
ATOM 1308 C CA . GLY A 1 183 ? -20.917 -9.651 -25.441 1.00 42.28 183 GLY A CA 1
ATOM 1309 C C . GLY A 1 183 ? -22.373 -9.503 -24.980 1.00 42.28 183 GLY A C 1
ATOM 1310 O O . GLY A 1 183 ? -22.965 -10.453 -24.452 1.00 42.28 183 GLY A O 1
ATOM 1311 N N . PRO A 1 184 ? -22.971 -8.314 -25.155 1.00 47.62 184 PRO A N 1
ATOM 1312 C CA . PRO A 1 184 ? -24.272 -8.005 -24.589 1.00 47.62 184 PRO A CA 1
ATOM 1313 C C . PRO A 1 184 ? -25.330 -8.988 -25.101 1.00 47.62 184 PRO A C 1
ATOM 1315 O O . PRO A 1 184 ? -25.590 -9.068 -26.298 1.00 47.62 184 PRO A O 1
ATOM 1318 N N . GLY A 1 185 ? -25.931 -9.723 -24.164 1.00 47.69 185 GLY A N 1
ATOM 1319 C CA . GLY A 1 185 ? -27.280 -10.275 -24.265 1.00 47.69 185 GLY A CA 1
ATOM 1320 C C . GLY A 1 185 ? -27.585 -11.111 -25.506 1.00 47.69 185 GLY A C 1
ATOM 1321 O O . GLY A 1 185 ? -28.248 -10.647 -26.429 1.00 47.69 185 GLY A O 1
ATOM 1322 N N . ARG A 1 186 ? -27.238 -12.401 -25.473 1.00 55.72 186 ARG A N 1
ATOM 1323 C CA . ARG A 1 186 ? -28.079 -13.403 -26.139 1.00 55.72 186 ARG A CA 1
ATOM 1324 C C . ARG A 1 186 ? -29.040 -13.959 -25.092 1.00 55.72 186 ARG A C 1
ATOM 1326 O O . ARG A 1 186 ? -28.651 -14.791 -24.278 1.00 55.72 186 ARG A O 1
ATOM 1333 N N . ASP A 1 187 ? -30.262 -13.433 -25.086 1.00 42.16 187 ASP A N 1
ATOM 1334 C CA . ASP A 1 187 ? -31.361 -13.893 -24.234 1.00 42.16 187 ASP A CA 1
ATOM 1335 C C . ASP A 1 187 ? -31.608 -15.406 -24.412 1.00 42.16 187 ASP A C 1
ATOM 1337 O O . ASP A 1 187 ? -31.915 -15.842 -25.526 1.00 42.16 187 ASP A O 1
ATOM 1341 N N . PRO A 1 188 ? -31.575 -16.229 -23.347 1.00 50.53 188 PRO A N 1
ATOM 1342 C CA . PRO A 1 188 ? -32.051 -17.612 -23.384 1.00 50.53 188 PRO A CA 1
ATOM 1343 C C . PRO A 1 188 ? -33.577 -17.666 -23.172 1.00 50.53 188 PRO A C 1
ATOM 1345 O O . PRO A 1 188 ? -34.080 -18.427 -22.349 1.00 50.53 188 PRO A O 1
ATOM 1348 N N . GLY A 1 189 ? -34.322 -16.813 -23.882 1.00 39.75 189 GLY A N 1
ATOM 1349 C CA . GLY A 1 189 ? -35.700 -16.463 -23.528 1.00 39.75 189 GLY A CA 1
ATOM 1350 C C . GLY A 1 189 ? -36.652 -16.254 -24.701 1.00 39.75 189 GLY A C 1
ATOM 1351 O O . GLY A 1 189 ? -37.571 -15.449 -24.591 1.00 39.75 189 GLY A O 1
ATOM 1352 N N . ARG A 1 190 ? -36.475 -16.962 -25.822 1.00 40.50 190 ARG A N 1
ATOM 1353 C CA . ARG A 1 190 ? -37.566 -17.139 -26.794 1.00 40.50 190 ARG A CA 1
ATOM 1354 C C . ARG A 1 190 ? -37.578 -18.553 -27.355 1.00 40.50 190 ARG A C 1
ATOM 1356 O O . ARG A 1 190 ? -37.135 -18.813 -28.467 1.00 40.50 190 ARG A O 1
ATOM 1363 N N . ALA A 1 191 ? -38.115 -19.471 -26.561 1.00 43.03 191 ALA A N 1
ATOM 1364 C CA . ALA A 1 191 ? -38.740 -20.659 -27.114 1.00 43.03 191 ALA A CA 1
ATOM 1365 C C . ALA A 1 191 ? -40.093 -20.243 -27.710 1.00 43.03 191 ALA A C 1
ATOM 1367 O O . ALA A 1 191 ? -40.987 -19.865 -26.958 1.00 43.03 191 ALA A O 1
ATOM 1368 N N . ALA A 1 192 ? -40.193 -20.256 -29.043 1.00 37.84 192 ALA A N 1
ATOM 1369 C CA . ALA A 1 192 ? -41.354 -20.716 -29.819 1.00 37.84 192 ALA A CA 1
ATOM 1370 C C . ALA A 1 192 ? -41.164 -20.358 -31.305 1.00 37.84 192 ALA A C 1
ATOM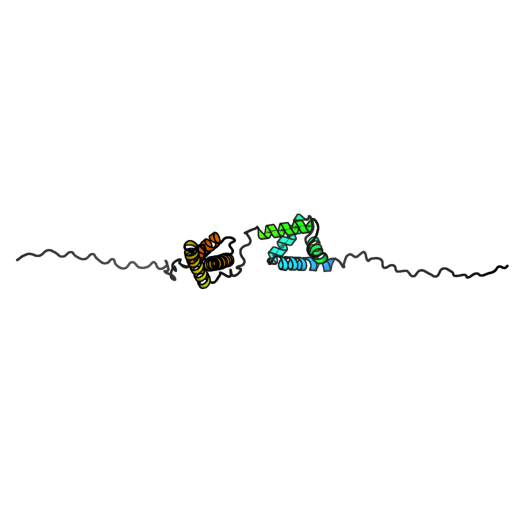 1372 O O . ALA A 1 192 ? -41.503 -19.256 -31.720 1.00 37.84 192 ALA A O 1
ATOM 1373 N N . GLU A 1 193 ? -40.569 -21.260 -32.090 1.00 38.75 193 GLU A N 1
ATOM 1374 C CA . GLU A 1 193 ? -41.325 -22.067 -33.066 1.00 38.75 193 GLU A CA 1
ATOM 1375 C C . GLU A 1 193 ? -40.405 -23.094 -33.762 1.00 38.75 193 GLU A C 1
ATOM 1377 O O . GLU A 1 193 ? -39.275 -22.756 -34.124 1.00 38.75 193 GLU A O 1
ATOM 1382 N N . PRO A 1 194 ? -40.849 -24.350 -33.956 1.00 52.88 194 PRO A N 1
ATOM 1383 C CA . PRO A 1 194 ? -40.122 -25.341 -34.734 1.00 52.88 194 PRO A CA 1
ATOM 1384 C C . PRO A 1 194 ? -40.510 -25.203 -36.212 1.00 52.88 194 PRO A C 1
ATOM 1386 O O . PRO A 1 194 ? -41.573 -25.660 -36.624 1.00 52.88 194 PRO A O 1
ATOM 1389 N N . ALA A 1 195 ? -39.642 -24.604 -37.024 1.00 47.78 195 ALA A N 1
ATOM 1390 C CA . ALA A 1 195 ? -39.815 -24.568 -38.472 1.00 47.78 195 ALA A CA 1
ATOM 1391 C C . ALA A 1 195 ? -38.660 -25.297 -39.169 1.00 47.78 195 ALA A C 1
ATOM 1393 O O . ALA A 1 195 ? -37.530 -24.819 -39.208 1.00 47.78 195 ALA A O 1
ATOM 1394 N N . SER A 1 196 ? -39.014 -26.455 -39.724 1.00 46.34 196 SER A N 1
ATOM 1395 C CA . SER A 1 196 ? -38.388 -27.152 -40.850 1.00 46.34 196 SER A CA 1
ATOM 1396 C C . SER A 1 196 ? -36.903 -27.504 -40.779 1.00 46.34 196 SER A C 1
ATOM 1398 O O . SER A 1 196 ? -36.009 -26.713 -41.068 1.00 46.34 196 SER A O 1
ATOM 1400 N N . ALA A 1 197 ? -36.675 -28.800 -40.575 1.00 54.78 197 ALA A N 1
ATOM 1401 C CA . ALA A 1 197 ? -35.506 -29.499 -41.083 1.00 54.78 197 ALA A CA 1
ATOM 1402 C C . ALA A 1 197 ? -35.297 -29.221 -42.590 1.00 54.78 197 ALA A C 1
ATOM 1404 O O . ALA A 1 197 ? -36.262 -29.302 -43.357 1.00 54.78 197 ALA A O 1
ATOM 1405 N N . PRO A 1 198 ? -34.064 -28.965 -43.058 1.00 54.25 198 PRO A N 1
ATOM 1406 C CA . PRO A 1 198 ? -33.748 -29.122 -44.467 1.00 54.25 198 PRO A CA 1
ATOM 1407 C C . PRO A 1 198 ? -33.683 -30.618 -44.805 1.00 54.25 198 PRO A C 1
ATOM 1409 O O . PRO A 1 198 ? -32.973 -31.394 -44.163 1.00 54.25 198 PRO A O 1
ATOM 1412 N N . ALA A 1 199 ? -34.464 -31.013 -45.809 1.00 58.44 199 ALA A N 1
ATOM 1413 C CA . ALA A 1 199 ? -34.488 -32.353 -46.380 1.00 58.44 199 ALA A CA 1
ATOM 1414 C C . ALA A 1 199 ? -33.081 -32.820 -46.821 1.00 58.44 199 ALA A C 1
ATOM 1416 O O . ALA A 1 199 ? -32.296 -32.004 -47.315 1.00 58.44 199 ALA A O 1
ATOM 1417 N N . PRO A 1 200 ? -32.749 -34.119 -46.698 1.00 64.25 200 PRO A N 1
ATOM 1418 C CA . PRO A 1 200 ? -31.520 -34.655 -47.265 1.00 64.25 200 PRO A CA 1
ATOM 1419 C C . PRO A 1 200 ? -31.573 -34.613 -48.798 1.00 64.25 200 PRO A C 1
ATOM 1421 O O . PRO A 1 200 ? -32.559 -35.016 -49.416 1.00 64.25 200 PRO A O 1
ATOM 1424 N N . ALA A 1 201 ? -30.491 -34.121 -49.401 1.00 62.34 201 ALA A N 1
ATOM 1425 C CA . ALA A 1 201 ? -30.282 -34.109 -50.843 1.00 62.34 201 ALA A CA 1
ATOM 1426 C C . ALA A 1 201 ? -30.425 -35.523 -51.451 1.00 62.34 201 ALA A C 1
ATOM 1428 O O . ALA A 1 201 ? -29.877 -36.478 -50.892 1.00 62.34 201 ALA A O 1
ATOM 1429 N N . PRO A 1 202 ? -31.111 -35.684 -52.598 1.00 62.91 202 PRO A N 1
ATOM 1430 C CA . PRO A 1 202 ? -31.133 -36.954 -53.310 1.00 62.91 202 PRO A CA 1
ATOM 1431 C C . PRO A 1 202 ? -29.771 -37.229 -53.964 1.00 62.91 202 PRO A C 1
ATOM 1433 O O . PRO A 1 202 ? -29.198 -36.374 -54.641 1.00 62.91 202 PRO A O 1
ATOM 1436 N N . ALA A 1 203 ? -29.262 -38.443 -53.755 1.00 62.84 203 ALA A N 1
ATOM 1437 C CA . ALA A 1 203 ? -28.055 -38.956 -54.393 1.00 62.84 203 ALA A CA 1
ATOM 1438 C C . ALA A 1 203 ? -28.190 -38.959 -55.932 1.00 62.84 203 ALA A C 1
ATOM 1440 O O . ALA A 1 203 ? -29.250 -39.334 -56.442 1.00 62.84 203 ALA A O 1
ATOM 1441 N N . PRO A 1 204 ? -27.139 -38.605 -56.696 1.00 68.50 204 PRO A N 1
ATOM 1442 C CA . PRO A 1 204 ? -27.162 -38.771 -58.140 1.00 68.50 204 PRO A CA 1
ATOM 1443 C C . PRO A 1 204 ? -27.076 -40.258 -58.510 1.00 68.50 204 PRO A C 1
ATOM 1445 O O . PRO A 1 204 ? -26.078 -40.938 -58.270 1.00 68.50 204 PRO A O 1
ATOM 1448 N N . VAL A 1 205 ? -28.166 -40.732 -59.113 1.00 63.22 205 VAL A N 1
ATOM 1449 C CA . VAL A 1 205 ? -28.289 -41.993 -59.845 1.00 63.22 205 VAL A CA 1
ATOM 1450 C C . VAL A 1 205 ? -27.228 -42.072 -60.942 1.00 63.22 205 VAL A C 1
ATOM 1452 O O . VAL A 1 205 ? -27.073 -41.162 -61.756 1.00 63.22 205 VAL A O 1
ATOM 1455 N N . SER A 1 206 ? -26.513 -43.195 -60.960 1.00 56.28 206 SER A N 1
ATOM 1456 C CA . SER A 1 206 ? -25.643 -43.613 -62.053 1.00 56.28 206 SER A CA 1
ATOM 1457 C C . SER A 1 206 ? -26.417 -43.724 -63.368 1.00 56.28 206 SER A C 1
ATOM 1459 O O . SER A 1 206 ? -27.487 -44.327 -63.414 1.00 56.28 206 SER A O 1
ATOM 1461 N N . ALA A 1 207 ? -25.834 -43.216 -64.450 1.00 61.81 207 ALA A N 1
ATOM 1462 C CA . ALA A 1 207 ? -26.268 -43.477 -65.818 1.00 61.81 207 ALA A CA 1
ATOM 1463 C C . ALA A 1 207 ? -25.033 -43.648 -66.736 1.00 61.81 207 ALA A C 1
ATOM 1465 O O . ALA A 1 207 ? -23.931 -43.254 -66.349 1.00 61.81 207 ALA A O 1
ATOM 1466 N N . PRO A 1 208 ? -25.185 -44.328 -67.886 1.00 61.94 208 PRO A N 1
ATOM 1467 C CA . PRO A 1 208 ? -24.209 -45.291 -68.391 1.00 61.94 208 PRO A CA 1
ATOM 1468 C C . PRO A 1 208 ? -23.182 -44.723 -69.381 1.00 61.94 208 PRO A C 1
ATOM 1470 O O . PRO A 1 208 ? -23.375 -43.676 -69.993 1.00 61.94 208 PRO A O 1
ATOM 1473 N N . ARG A 1 209 ? -22.104 -45.500 -69.555 1.00 45.91 209 ARG A N 1
ATOM 1474 C CA . ARG A 1 209 ? -21.106 -45.391 -70.631 1.00 45.91 209 ARG A CA 1
ATOM 1475 C C . ARG A 1 209 ? -21.746 -45.460 -72.026 1.00 45.91 209 ARG A C 1
ATOM 1477 O O . ARG A 1 209 ? -22.594 -46.327 -72.244 1.00 45.91 209 ARG A O 1
ATOM 1484 N N . PRO A 1 210 ? -21.230 -44.672 -72.974 1.00 63.62 210 PRO A N 1
ATOM 1485 C CA . PRO A 1 210 ? -20.898 -45.134 -74.319 1.00 63.62 210 PRO A CA 1
ATOM 1486 C C . PRO A 1 210 ? -19.393 -45.412 -74.464 1.00 63.62 210 PRO A C 1
ATOM 1488 O O . PRO A 1 210 ? -18.579 -44.636 -73.911 1.00 63.62 210 PRO A O 1
#

Radius of gyration: 40.42 Å; chains: 1; bounding box: 70×101×155 Å